Protein AF-A0A535HP27-F1 (afdb_monomer)

Mean predicted aligned error: 4.85 Å

Radius of gyration: 20.43 Å; Cα contacts (8 Å, |Δi|>4): 856; chains: 1; bounding box: 53×46×62 Å

Structure (mmCIF, N/CA/C/O backbone):
data_AF-A0A535HP27-F1
#
_entry.id   AF-A0A535HP27-F1
#
loop_
_atom_site.group_PDB
_atom_site.id
_atom_site.type_symbol
_atom_site.label_atom_id
_atom_site.label_alt_id
_atom_site.label_comp_id
_atom_site.label_asym_id
_atom_site.label_entity_id
_atom_site.label_seq_id
_atom_site.pdbx_PDB_ins_code
_atom_site.Cartn_x
_atom_site.Cartn_y
_atom_site.Cartn_z
_atom_site.occupancy
_atom_site.B_iso_or_equiv
_atom_site.auth_seq_id
_atom_site.auth_comp_id
_atom_site.auth_asym_id
_atom_site.auth_atom_id
_atom_site.pdbx_PDB_model_num
ATOM 1 N N . MET A 1 1 ? -13.594 3.405 -5.526 1.00 86.88 1 MET A N 1
ATOM 2 C CA . MET A 1 1 ? -13.889 2.958 -4.152 1.00 86.88 1 MET A CA 1
ATOM 3 C C . MET A 1 1 ? -13.240 3.929 -3.195 1.00 86.88 1 MET A C 1
ATOM 5 O O . MET A 1 1 ? -12.057 4.222 -3.330 1.00 86.88 1 MET A O 1
ATOM 9 N N . SER A 1 2 ? -14.021 4.410 -2.248 1.00 91.50 2 SER A N 1
ATOM 10 C CA . SER A 1 2 ? -13.579 5.210 -1.121 1.00 91.50 2 SER A CA 1
ATOM 11 C C . SER A 1 2 ? -14.092 4.569 0.154 1.00 91.50 2 SER A C 1
ATOM 13 O O . SER A 1 2 ? -15.146 3.928 0.133 1.00 91.50 2 SER A O 1
ATOM 15 N N . PHE A 1 3 ? -13.381 4.766 1.253 1.00 93.19 3 PHE A N 1
ATOM 16 C CA . PHE A 1 3 ? -13.866 4.377 2.566 1.00 93.19 3 PHE A CA 1
ATOM 17 C C . PHE A 1 3 ? -13.374 5.326 3.650 1.00 93.19 3 PHE A C 1
ATOM 19 O O . PHE A 1 3 ? -12.362 6.006 3.485 1.00 93.19 3 PHE A O 1
ATOM 26 N N . VAL A 1 4 ? -14.118 5.367 4.750 1.00 94.06 4 VAL A N 1
ATOM 27 C CA . VAL A 1 4 ? -13.735 6.041 5.986 1.00 94.06 4 VAL A CA 1
ATOM 28 C C . VAL A 1 4 ? -13.995 5.090 7.143 1.00 94.06 4 VAL A C 1
ATOM 30 O O . VAL A 1 4 ? -15.110 4.573 7.273 1.00 94.06 4 VAL A O 1
ATOM 33 N N . ILE A 1 5 ? -12.979 4.876 7.974 1.00 94.94 5 ILE A N 1
ATOM 34 C CA . ILE A 1 5 ? -13.064 4.074 9.191 1.00 94.94 5 ILE A CA 1
ATOM 35 C C . ILE A 1 5 ? -12.580 4.924 10.359 1.00 94.94 5 ILE A C 1
ATOM 37 O O . ILE A 1 5 ? -11.515 5.539 10.292 1.00 94.94 5 ILE A O 1
ATOM 41 N N . VAL A 1 6 ? -13.378 4.965 11.421 1.00 96.38 6 VAL A N 1
ATOM 42 C CA . VAL A 1 6 ? -13.011 5.592 12.690 1.00 96.38 6 VAL A CA 1
ATOM 43 C C . VAL A 1 6 ? -12.826 4.487 13.714 1.00 96.38 6 VAL A C 1
ATOM 45 O O . VAL A 1 6 ? -13.739 3.691 13.949 1.00 96.38 6 VAL A O 1
ATOM 48 N N . TYR A 1 7 ? -11.649 4.445 14.324 1.00 97.81 7 TYR A N 1
ATOM 49 C CA . TYR A 1 7 ? -11.280 3.466 15.331 1.00 97.81 7 TYR A CA 1
ATOM 50 C C . TYR A 1 7 ? -11.190 4.101 16.708 1.00 97.81 7 TYR A C 1
ATOM 52 O O . TYR A 1 7 ? -10.598 5.169 16.885 1.00 97.81 7 TYR A O 1
ATOM 60 N N . GLN A 1 8 ? -11.684 3.369 17.701 1.00 98.00 8 GLN A N 1
ATOM 61 C CA . GLN A 1 8 ? -11.218 3.529 19.068 1.00 98.00 8 GLN A CA 1
ATOM 62 C C . GLN A 1 8 ? -9.914 2.741 19.221 1.00 98.00 8 GLN A C 1
ATOM 64 O O . GLN A 1 8 ? -9.868 1.557 18.885 1.00 98.00 8 GLN A O 1
ATOM 69 N N . VAL A 1 9 ? -8.862 3.385 19.728 1.00 98.25 9 VAL A N 1
ATOM 70 C CA . VAL A 1 9 ? -7.517 2.804 19.817 1.00 98.25 9 VAL A CA 1
ATOM 71 C C . VAL A 1 9 ? -7.014 2.826 21.259 1.00 98.25 9 VAL A C 1
ATOM 73 O O . VAL A 1 9 ? -7.125 3.830 21.962 1.00 98.25 9 VAL A O 1
ATOM 76 N N . SER A 1 10 ? -6.417 1.722 21.699 1.00 97.75 10 SER A N 1
ATOM 77 C CA . SER A 1 10 ? -5.550 1.661 22.873 1.00 97.75 10 SER A CA 1
ATOM 78 C C . SER A 1 10 ? -4.146 1.277 22.424 1.00 97.75 10 SER A C 1
ATOM 80 O O . SER A 1 10 ? -3.943 0.207 21.855 1.00 97.75 10 SER A O 1
ATOM 82 N N . ARG A 1 11 ? -3.167 2.150 22.658 1.00 96.31 11 ARG A N 1
ATOM 83 C CA . ARG A 1 11 ? -1.758 1.904 22.331 1.00 96.31 11 ARG A CA 1
ATOM 84 C C . ARG A 1 11 ? -0.930 2.017 23.599 1.00 96.31 11 ARG A C 1
ATOM 86 O O . ARG A 1 11 ? -0.871 3.084 24.203 1.00 96.31 11 ARG A O 1
ATOM 93 N N . ASN A 1 12 ? -0.302 0.922 24.020 1.00 94.88 12 ASN A N 1
ATOM 94 C CA . ASN A 1 12 ? 0.422 0.827 25.294 1.00 94.88 12 ASN A CA 1
ATOM 95 C C . ASN A 1 12 ? -0.406 1.325 26.501 1.00 94.88 12 ASN A C 1
ATOM 97 O O . ASN A 1 12 ? 0.114 1.996 27.390 1.00 94.88 12 ASN A O 1
ATOM 101 N N . GLY A 1 13 ? -1.713 1.041 26.504 1.00 91.62 13 GLY A N 1
ATOM 102 C CA . GLY A 1 13 ? -2.651 1.490 27.539 1.00 91.62 13 GLY A CA 1
ATOM 103 C C . GLY A 1 13 ? -3.109 2.950 27.422 1.00 91.62 13 GLY A C 1
ATOM 104 O O . GLY A 1 13 ? -3.925 3.388 28.228 1.00 91.62 13 GLY A O 1
ATOM 105 N N . VAL A 1 14 ? -2.626 3.706 26.431 1.00 95.62 14 VAL A N 1
ATOM 106 C CA . VAL A 1 14 ? -3.083 5.073 26.154 1.00 95.62 14 VAL A CA 1
ATOM 107 C C . VAL A 1 14 ? -4.241 5.030 25.165 1.00 95.62 14 VAL A C 1
ATOM 109 O O . VAL A 1 14 ? -4.106 4.499 24.063 1.00 95.62 14 VAL A O 1
ATOM 112 N N . HIS A 1 15 ? -5.370 5.616 25.557 1.00 96.69 15 HIS A N 1
ATOM 113 C CA . HIS A 1 15 ? -6.536 5.750 24.692 1.00 96.69 15 HIS A CA 1
ATOM 114 C C . HIS A 1 15 ? -6.382 6.918 23.717 1.00 96.69 15 HIS A C 1
ATOM 116 O O . HIS A 1 15 ? -6.014 8.026 24.112 1.00 96.69 15 HIS A O 1
ATOM 122 N N . GLN A 1 16 ? -6.708 6.666 22.454 1.00 97.56 16 GLN A N 1
ATOM 123 C CA . GLN A 1 16 ? -6.758 7.655 21.383 1.00 97.56 16 GLN A CA 1
ATOM 124 C C . GLN A 1 16 ? -7.782 7.222 20.324 1.00 97.56 16 GLN A C 1
ATOM 126 O O . GLN A 1 16 ? -8.342 6.126 20.389 1.00 97.56 16 GLN A O 1
ATOM 131 N N . TRP A 1 17 ? -8.011 8.078 19.341 1.00 97.88 17 TRP A N 1
ATOM 132 C CA . TRP A 1 17 ? -8.815 7.777 18.164 1.00 97.88 17 TRP A CA 1
ATOM 133 C C . TRP A 1 17 ? -7.948 7.817 16.919 1.00 97.88 17 TRP A C 1
ATOM 135 O O . TRP A 1 17 ? -6.986 8.583 16.853 1.00 97.88 17 TRP A O 1
ATOM 145 N N . GLU A 1 18 ? -8.323 7.027 15.926 1.00 97.12 18 GLU A N 1
ATOM 146 C CA . GLU A 1 18 ? -7.692 7.009 14.612 1.00 97.12 18 GLU A CA 1
ATOM 147 C C . GLU A 1 18 ? -8.782 7.108 13.547 1.00 97.12 18 GLU A C 1
ATOM 149 O O . GLU A 1 18 ? -9.815 6.446 13.653 1.00 97.12 18 GLU A O 1
ATOM 154 N N . ALA A 1 19 ? -8.586 7.962 12.549 1.00 95.94 19 ALA A N 1
ATOM 155 C CA . ALA A 1 19 ? -9.483 8.090 11.412 1.00 95.94 19 ALA A CA 1
ATOM 156 C C . ALA A 1 19 ? -8.701 7.848 10.124 1.00 95.94 19 ALA A C 1
ATOM 158 O O . ALA A 1 19 ? -7.830 8.640 9.752 1.00 95.94 19 ALA A O 1
ATOM 159 N N . VAL A 1 20 ? -9.058 6.768 9.435 1.00 95.38 20 VAL A N 1
ATOM 160 C CA . VAL A 1 20 ? -8.496 6.393 8.141 1.00 95.38 20 VAL A CA 1
ATOM 161 C C . VAL A 1 20 ? -9.516 6.733 7.065 1.00 95.38 20 VAL A C 1
ATOM 163 O O . VAL A 1 20 ? -10.642 6.244 7.084 1.00 95.38 20 VAL A O 1
ATOM 166 N N . SER A 1 21 ? -9.132 7.585 6.120 1.00 94.31 21 SER A N 1
ATOM 167 C CA . SER A 1 21 ? -9.950 7.970 4.970 1.00 94.31 21 SER A CA 1
ATOM 168 C C . SER A 1 21 ? -9.173 7.672 3.703 1.00 94.31 21 SER A C 1
ATOM 170 O O . SER A 1 21 ? -8.121 8.261 3.480 1.00 94.31 21 SER A O 1
ATOM 172 N N . VAL A 1 22 ? -9.714 6.817 2.843 1.00 94.12 22 VAL A N 1
ATOM 173 C CA . VAL A 1 22 ? -9.079 6.395 1.594 1.00 94.12 22 VAL A CA 1
ATOM 174 C C . VAL A 1 22 ? -9.958 6.760 0.405 1.00 94.12 22 VAL A C 1
ATOM 176 O O . VAL A 1 22 ? -11.169 6.531 0.383 1.00 94.12 22 VAL A O 1
ATOM 179 N N . GLN A 1 23 ? -9.321 7.290 -0.630 1.00 93.19 23 GLN A N 1
ATOM 180 C CA . GLN A 1 23 ? -9.859 7.449 -1.969 1.00 93.19 23 GLN A CA 1
ATOM 181 C C . GLN A 1 23 ? -8.923 6.731 -2.943 1.00 93.19 23 GLN A C 1
ATOM 183 O O . GLN A 1 23 ? -7.915 7.276 -3.408 1.00 93.19 23 GLN A O 1
ATOM 188 N N . ARG A 1 24 ? -9.268 5.472 -3.241 1.00 93.12 24 ARG A N 1
ATOM 189 C CA . ARG A 1 24 ? -8.482 4.645 -4.155 1.00 93.12 24 ARG A CA 1
ATOM 190 C C . ARG A 1 24 ? -8.466 5.261 -5.559 1.00 93.12 24 ARG A C 1
ATOM 192 O O . ARG A 1 24 ? -9.493 5.795 -5.990 1.00 93.12 24 ARG A O 1
ATOM 199 N N . PRO A 1 25 ? -7.345 5.142 -6.288 1.00 93.56 25 PRO A N 1
ATOM 200 C CA . PRO A 1 25 ? -6.178 4.320 -5.942 1.00 93.56 25 PRO A CA 1
ATOM 201 C C . PRO A 1 25 ? -4.991 5.069 -5.317 1.00 93.56 25 PRO A C 1
ATOM 203 O O . PRO A 1 25 ? -3.950 4.449 -5.144 1.00 93.56 25 PRO A O 1
ATOM 206 N N . PHE A 1 26 ? -5.091 6.371 -5.016 1.00 94.69 26 PHE A N 1
ATOM 207 C CA . PHE A 1 26 ? -3.886 7.185 -4.770 1.00 94.69 26 PHE A CA 1
ATOM 208 C C . PHE A 1 26 ? -3.886 8.053 -3.522 1.00 94.69 26 PHE A C 1
ATOM 210 O O . PHE A 1 26 ? -2.804 8.480 -3.111 1.00 94.69 26 PHE A O 1
ATOM 217 N N . SER A 1 27 ? -5.048 8.329 -2.936 1.00 94.88 27 SER A N 1
ATOM 218 C CA . SER A 1 27 ? -5.151 9.310 -1.861 1.00 94.88 27 SER A CA 1
ATOM 219 C C . SER A 1 27 ? -5.634 8.667 -0.574 1.00 94.88 27 SER A C 1
ATOM 221 O O . SER A 1 27 ? -6.628 7.944 -0.580 1.00 94.88 27 SER A O 1
ATOM 223 N N . ALA A 1 28 ? -4.972 8.968 0.536 1.00 95.62 28 ALA A N 1
ATOM 224 C CA . ALA A 1 28 ? -5.470 8.620 1.858 1.00 95.62 28 ALA A CA 1
ATOM 225 C C . ALA A 1 28 ? -4.995 9.594 2.927 1.00 95.62 28 ALA A C 1
ATOM 227 O O . ALA A 1 28 ? -3.999 10.296 2.755 1.00 95.62 28 ALA A O 1
ATOM 228 N N . SER A 1 29 ? -5.678 9.573 4.061 1.00 96.12 29 SER A N 1
ATOM 229 C CA . SER A 1 29 ? -5.195 10.125 5.316 1.00 96.12 29 SER A CA 1
ATOM 230 C C . SER A 1 29 ? -5.391 9.117 6.436 1.00 96.12 29 SER A C 1
ATOM 232 O O . SER A 1 29 ? -6.447 8.492 6.509 1.00 96.12 29 SER A O 1
ATOM 234 N N . ASP A 1 30 ? -4.414 9.038 7.325 1.00 96.00 30 ASP A N 1
ATOM 235 C CA . ASP A 1 30 ? -4.463 8.293 8.580 1.00 96.00 30 ASP A CA 1
ATOM 236 C C . ASP A 1 30 ? -4.111 9.278 9.699 1.00 96.00 30 ASP A C 1
ATOM 238 O O . ASP A 1 30 ? -2.992 9.798 9.745 1.00 96.00 30 ASP A O 1
ATOM 242 N N . LEU A 1 31 ? -5.105 9.633 10.513 1.00 96.69 31 LEU A N 1
ATOM 243 C CA . LEU A 1 31 ? -5.045 10.750 11.453 1.00 96.69 31 LEU A CA 1
ATOM 244 C C . LEU A 1 31 ? -5.368 10.292 12.869 1.00 96.69 31 LEU A C 1
ATOM 246 O O . LEU A 1 31 ? -6.370 9.621 13.100 1.00 96.69 31 LEU A O 1
ATOM 250 N N . VAL A 1 32 ? -4.564 10.739 13.830 1.00 97.06 32 VAL A N 1
ATOM 251 C CA . VAL A 1 32 ? -4.694 10.392 15.247 1.00 97.06 32 VAL A CA 1
ATOM 252 C C . VAL A 1 32 ? -5.237 11.577 16.042 1.00 97.06 32 VAL A C 1
ATOM 254 O O . VAL A 1 32 ? -4.767 12.709 15.897 1.00 97.06 32 VAL A O 1
ATOM 257 N N . TYR A 1 33 ? -6.184 11.313 16.942 1.00 96.62 33 TYR A N 1
ATOM 258 C CA . TYR A 1 33 ? -6.821 12.304 17.812 1.00 96.62 33 TYR A CA 1
ATOM 259 C C . TYR A 1 33 ? -6.754 11.856 19.273 1.00 96.62 33 TYR A C 1
ATOM 261 O O . TYR A 1 33 ? -6.955 10.689 19.591 1.00 96.62 33 TYR A O 1
ATOM 269 N N . THR A 1 34 ? -6.521 12.797 20.187 1.00 94.81 34 THR A N 1
ATOM 270 C CA . THR A 1 34 ? -6.493 12.542 21.642 1.00 94.81 34 THR A CA 1
ATOM 271 C C . THR A 1 34 ? -7.718 13.128 22.349 1.00 94.81 34 THR A C 1
ATOM 273 O O . THR A 1 34 ? -7.665 13.472 23.529 1.00 94.81 34 THR A O 1
ATOM 276 N N . THR A 1 35 ? -8.814 13.324 21.614 1.00 92.56 35 THR A N 1
ATOM 277 C CA . THR A 1 35 ? -10.090 13.800 22.153 1.00 92.56 35 THR A CA 1
ATOM 278 C C . THR A 1 35 ? -10.732 12.732 23.041 1.00 92.56 35 THR A C 1
ATOM 280 O O . THR A 1 35 ? -10.560 11.535 22.825 1.00 92.56 35 THR A O 1
ATOM 283 N N . LEU A 1 36 ? -11.505 13.159 24.046 1.00 91.56 36 LEU A N 1
ATOM 284 C CA . LEU A 1 36 ? -12.212 12.228 24.939 1.00 91.56 36 LEU A CA 1
ATOM 285 C C . LEU A 1 36 ? -13.347 11.473 24.230 1.00 91.56 36 LEU A C 1
ATOM 287 O O . LEU A 1 36 ? -13.642 10.336 24.581 1.00 91.56 36 LEU A O 1
ATOM 291 N N . ALA A 1 37 ? -13.985 12.111 23.249 1.00 93.56 37 ALA A N 1
ATOM 292 C CA . ALA A 1 37 ? -15.055 11.537 22.441 1.00 93.56 37 ALA A CA 1
ATOM 293 C C . ALA A 1 37 ? -14.575 11.267 21.008 1.00 93.56 37 ALA A C 1
ATOM 295 O O . ALA A 1 37 ? -13.534 11.793 20.600 1.00 93.56 37 ALA A O 1
ATOM 296 N N . GLU A 1 38 ? -15.365 10.483 20.266 1.00 93.69 38 GLU A N 1
ATOM 297 C CA . GLU A 1 38 ? -15.155 10.212 18.840 1.00 93.69 38 GLU A CA 1
ATOM 298 C C . GLU A 1 38 ? -14.916 11.525 18.074 1.00 93.69 38 GLU A C 1
ATOM 300 O O . GLU A 1 38 ? -15.693 12.476 18.257 1.00 93.69 38 GLU A O 1
ATOM 305 N N . PRO A 1 39 ? -13.851 11.604 17.253 1.00 94.00 39 PRO A N 1
ATOM 306 C CA . PRO A 1 39 ? -13.486 12.827 16.561 1.00 94.00 39 PRO A CA 1
ATOM 307 C C . PRO A 1 39 ? -14.552 13.209 15.536 1.00 94.00 39 PRO A C 1
ATOM 309 O O . PRO A 1 39 ? -15.106 12.373 14.823 1.00 94.00 39 PRO A O 1
ATOM 312 N N . ARG A 1 40 ? -14.822 14.506 15.448 1.00 90.44 40 ARG A N 1
ATOM 313 C CA . ARG A 1 40 ? -15.820 15.100 14.561 1.00 90.44 40 ARG A CA 1
ATOM 314 C C . ARG A 1 40 ? -15.160 15.982 13.520 1.00 90.44 40 ARG A C 1
ATOM 316 O O . ARG A 1 40 ? -14.022 16.433 13.654 1.00 90.44 40 ARG A O 1
ATOM 323 N N . LYS A 1 41 ? -15.921 16.307 12.479 1.00 87.50 41 LYS A N 1
ATOM 324 C CA . LYS A 1 41 ? -15.537 17.337 11.514 1.00 87.50 41 LYS A CA 1
ATOM 325 C C . LYS A 1 41 ? -15.130 18.641 12.218 1.00 87.50 41 LYS A C 1
ATOM 327 O O . LYS A 1 41 ? -15.933 19.248 12.921 1.00 87.50 41 LYS A O 1
ATOM 332 N N . GLY A 1 42 ? -13.903 19.087 11.953 1.00 86.25 42 GLY A N 1
ATOM 333 C CA . GLY A 1 42 ? -13.313 20.297 12.530 1.00 86.25 42 GLY A CA 1
ATOM 334 C C . GLY A 1 42 ? -12.368 20.034 13.703 1.00 86.25 42 GLY A C 1
ATOM 335 O O . GLY A 1 42 ? -11.574 20.917 14.025 1.00 86.25 42 GLY A O 1
ATOM 336 N N . ASP A 1 43 ? -12.392 18.834 14.292 1.00 91.75 43 ASP A N 1
ATOM 337 C CA . ASP A 1 43 ? -11.413 18.458 15.308 1.00 91.75 43 ASP A CA 1
ATOM 338 C C . ASP A 1 43 ? -10.010 18.399 14.703 1.00 91.75 43 ASP A C 1
ATOM 340 O O . ASP A 1 43 ? -9.798 17.978 13.560 1.00 91.75 43 ASP A O 1
ATOM 344 N N . ARG A 1 44 ? -9.026 18.838 15.489 1.00 92.38 44 ARG A N 1
ATOM 345 C CA . ARG A 1 44 ? -7.632 18.889 15.061 1.00 92.38 44 ARG A CA 1
ATOM 346 C C . ARG A 1 44 ? -6.946 17.558 15.347 1.00 92.38 44 ARG A C 1
ATOM 348 O O . ARG A 1 44 ? -6.880 17.136 16.500 1.00 92.38 44 ARG A O 1
ATOM 355 N N . ALA A 1 45 ? -6.384 16.946 14.310 1.00 95.25 45 ALA A N 1
ATOM 356 C CA . ALA A 1 45 ? -5.510 15.792 14.471 1.00 95.25 45 ALA A CA 1
ATOM 357 C C . ALA A 1 45 ? -4.231 16.186 15.231 1.00 95.25 45 ALA A C 1
ATOM 359 O O . ALA A 1 45 ? -3.657 17.255 15.008 1.00 95.25 45 ALA A O 1
ATOM 360 N N . MET A 1 46 ? -3.782 15.313 16.128 1.00 96.00 46 MET A N 1
ATOM 361 C CA . MET A 1 46 ? -2.535 15.471 16.880 1.00 96.00 46 MET A CA 1
ATOM 362 C C . MET A 1 46 ? -1.323 14.994 16.089 1.00 96.00 46 MET A C 1
ATOM 364 O O . MET A 1 46 ? -0.230 15.544 16.233 1.00 96.00 46 MET A O 1
ATOM 368 N N . SER A 1 47 ? -1.518 13.969 15.268 1.00 97.06 47 SER A N 1
ATOM 369 C CA . SER A 1 47 ? -0.514 13.434 14.362 1.00 97.06 47 SER A CA 1
ATOM 370 C C . SER A 1 47 ? -1.179 12.675 13.220 1.00 97.06 47 SER A C 1
ATOM 372 O O . SER A 1 47 ? -2.392 12.463 13.227 1.00 97.06 47 SER A O 1
ATOM 374 N N . GLY A 1 48 ? -0.393 12.276 12.227 1.00 96.38 48 GLY A N 1
ATOM 375 C CA . GLY A 1 48 ? -0.864 11.398 11.169 1.00 96.38 48 GLY A CA 1
ATOM 376 C C . GLY A 1 48 ? -0.061 11.531 9.889 1.00 96.38 48 GLY A C 1
ATOM 377 O O . GLY A 1 48 ? 0.998 12.166 9.849 1.00 96.38 48 GLY A O 1
ATOM 378 N N . SER A 1 49 ? -0.601 10.957 8.825 1.00 96.94 49 SER A N 1
ATOM 379 C CA . SER A 1 49 ? -0.071 11.086 7.478 1.00 96.94 49 SER A CA 1
ATOM 380 C C . SER A 1 49 ? -1.174 11.374 6.470 1.00 96.94 49 SER A C 1
ATOM 382 O O . SER A 1 49 ? -2.337 11.025 6.668 1.00 96.94 49 SER A O 1
ATOM 384 N N . ILE A 1 50 ? -0.796 12.036 5.381 1.00 97.31 50 ILE A N 1
ATOM 385 C CA . ILE A 1 50 ? -1.629 12.197 4.189 1.00 97.31 50 ILE A CA 1
ATOM 386 C C . ILE A 1 50 ? -0.779 11.742 3.016 1.00 97.31 50 ILE A C 1
ATOM 388 O O . ILE A 1 50 ? 0.372 12.149 2.888 1.00 97.31 50 ILE A O 1
ATOM 392 N N . SER A 1 51 ? -1.332 10.912 2.149 1.00 96.00 51 SER A N 1
ATOM 393 C CA . SER A 1 51 ? -0.698 10.531 0.896 1.00 96.00 51 SER A CA 1
ATOM 394 C C . SER A 1 51 ? -1.581 10.956 -0.267 1.00 96.00 51 SER A C 1
ATOM 396 O O . SER A 1 51 ? -2.806 10.861 -0.202 1.00 96.00 51 SER A O 1
ATOM 398 N N . THR A 1 52 ? -0.947 11.463 -1.315 1.00 94.81 52 THR A N 1
A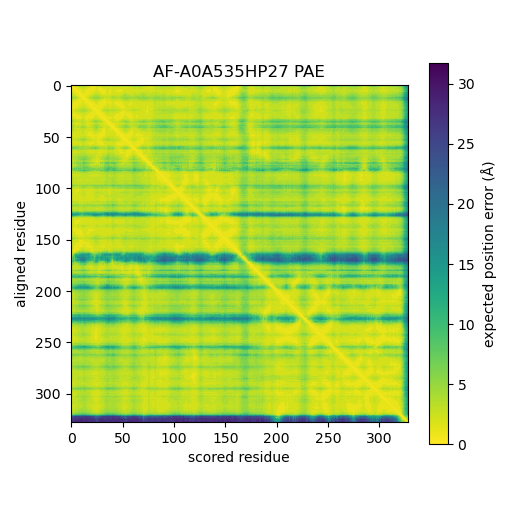TOM 399 C CA . THR A 1 52 ? -1.559 11.778 -2.610 1.00 94.81 52 THR A CA 1
ATOM 400 C C . THR A 1 52 ? -0.852 10.960 -3.684 1.00 94.81 52 THR A C 1
ATOM 402 O O . THR A 1 52 ? 0.091 10.229 -3.384 1.00 94.81 52 THR A O 1
ATOM 405 N N . THR A 1 53 ? -1.242 11.100 -4.949 1.00 92.75 53 THR A N 1
ATOM 406 C CA . THR A 1 53 ? -0.582 10.414 -6.071 1.00 92.75 53 THR A CA 1
ATOM 407 C C . THR A 1 53 ? 0.940 10.561 -6.075 1.00 92.75 53 THR A C 1
ATOM 409 O O . THR A 1 53 ? 1.630 9.610 -6.427 1.00 92.75 53 THR A O 1
ATOM 412 N N . THR A 1 54 ? 1.469 11.720 -5.685 1.00 92.69 54 THR A N 1
ATOM 413 C CA . THR A 1 54 ? 2.894 12.050 -5.836 1.00 92.69 54 THR A CA 1
ATOM 414 C C . THR A 1 54 ? 3.580 12.461 -4.549 1.00 92.69 54 THR A C 1
ATOM 416 O O . THR A 1 54 ? 4.803 12.554 -4.534 1.00 92.69 54 THR A O 1
ATOM 419 N N . ASP A 1 55 ? 2.840 12.682 -3.465 1.00 95.75 55 ASP A N 1
ATOM 420 C CA . ASP A 1 55 ? 3.385 13.285 -2.254 1.00 95.75 55 ASP A CA 1
ATOM 421 C C . ASP A 1 55 ? 2.972 12.523 -0.995 1.00 95.75 55 ASP A C 1
ATOM 423 O O . ASP A 1 55 ? 1.877 11.962 -0.893 1.00 95.75 55 ASP A O 1
ATOM 427 N N . LEU A 1 56 ? 3.879 12.506 -0.022 1.00 96.50 56 LEU A N 1
ATOM 428 C CA . LEU A 1 56 ? 3.630 12.026 1.328 1.00 96.50 56 LEU A CA 1
ATOM 429 C C . LEU A 1 56 ? 3.818 13.183 2.301 1.00 96.50 56 LEU A C 1
ATOM 431 O O . LEU A 1 56 ? 4.889 13.787 2.361 1.00 96.50 56 LEU A O 1
ATOM 435 N N . TYR A 1 57 ? 2.802 13.443 3.109 1.00 97.38 57 TYR A N 1
ATOM 436 C CA . TYR A 1 57 ? 2.798 14.472 4.132 1.00 97.38 57 TYR A CA 1
ATOM 437 C C . TYR A 1 57 ? 2.722 13.849 5.522 1.00 97.38 57 TYR A C 1
ATOM 439 O O . TYR A 1 57 ? 2.060 12.832 5.732 1.00 97.38 57 TYR A O 1
ATOM 447 N N . ALA A 1 58 ? 3.357 14.511 6.481 1.00 97.12 58 ALA A N 1
ATOM 448 C CA . ALA A 1 58 ? 3.160 14.283 7.900 1.00 97.12 58 ALA A CA 1
ATOM 449 C C . ALA A 1 58 ? 2.253 15.380 8.455 1.00 97.12 58 ALA A C 1
ATOM 451 O O . ALA A 1 58 ? 2.408 16.559 8.121 1.00 97.12 58 ALA A O 1
ATOM 452 N N . VAL A 1 59 ? 1.338 14.984 9.329 1.00 96.81 59 VAL A N 1
ATOM 453 C CA . VAL A 1 59 ? 0.501 15.886 10.116 1.00 96.81 59 VAL A CA 1
ATOM 454 C C . VAL A 1 59 ? 1.014 15.859 11.548 1.00 96.81 59 VAL A C 1
ATOM 456 O O . VAL A 1 59 ? 1.301 14.790 12.086 1.00 96.81 59 VAL A O 1
ATOM 459 N N . ASP A 1 60 ? 1.126 17.027 12.170 1.00 94.19 60 ASP A N 1
ATOM 460 C CA . ASP A 1 60 ? 1.256 17.153 13.618 1.00 94.19 60 ASP A CA 1
ATOM 461 C C . ASP A 1 60 ? 0.297 18.215 14.171 1.00 94.19 60 ASP A C 1
ATOM 463 O O . ASP A 1 60 ? -0.446 18.881 13.442 1.00 94.19 60 ASP A O 1
ATOM 467 N N . SER A 1 61 ? 0.333 18.397 15.488 1.00 89.00 61 SER A N 1
ATOM 468 C CA . SER A 1 61 ? -0.493 19.366 16.203 1.00 89.00 61 SER A CA 1
ATOM 469 C C . SER A 1 61 ? -0.197 20.830 15.861 1.00 89.00 61 SER A C 1
ATOM 471 O O . SER A 1 61 ? -0.841 21.707 16.430 1.00 89.00 61 SER A O 1
ATOM 473 N N . GLN A 1 62 ? 0.748 21.132 14.969 1.00 90.06 62 GLN A N 1
ATOM 474 C CA . GLN A 1 62 ? 1.122 22.487 14.568 1.00 90.06 62 GLN A CA 1
ATOM 475 C C . GLN A 1 62 ? 0.905 22.733 13.075 1.00 90.06 62 GLN A C 1
ATOM 477 O O . GLN A 1 62 ? 0.433 23.812 12.715 1.00 90.06 62 GLN A O 1
ATOM 482 N N . ALA A 1 63 ? 1.198 21.758 12.218 1.00 93.88 63 ALA A N 1
ATOM 483 C CA . ALA A 1 63 ? 1.283 21.950 10.783 1.00 93.88 63 ALA A CA 1
ATOM 484 C C . ALA A 1 63 ? 1.163 20.651 9.969 1.00 93.88 63 ALA A C 1
ATOM 486 O O . ALA A 1 63 ? 1.317 19.536 10.466 1.00 93.88 63 ALA A O 1
ATOM 487 N N . VAL A 1 64 ? 0.972 20.838 8.662 1.00 97.25 64 VAL A N 1
ATOM 488 C CA . VAL A 1 64 ? 1.187 19.812 7.638 1.00 97.25 64 VAL A CA 1
ATOM 489 C C . VAL A 1 64 ? 2.556 20.050 6.999 1.00 97.25 64 VAL A C 1
ATOM 491 O O . VAL A 1 64 ? 2.896 21.180 6.637 1.00 97.25 64 VAL A O 1
ATOM 494 N N . ARG A 1 65 ? 3.359 18.993 6.872 1.00 97.00 65 ARG A N 1
ATOM 495 C CA . ARG A 1 65 ? 4.702 19.024 6.273 1.00 97.00 65 ARG A CA 1
ATOM 496 C C . ARG A 1 65 ? 4.787 18.034 5.130 1.00 97.00 65 ARG A C 1
ATOM 498 O O . ARG A 1 65 ? 4.477 16.864 5.329 1.00 97.00 65 ARG A O 1
ATOM 505 N N . LEU A 1 66 ? 5.261 18.479 3.971 1.00 96.75 66 LEU A N 1
ATOM 506 C CA . LEU A 1 66 ? 5.671 17.569 2.907 1.00 96.75 66 LEU A CA 1
ATOM 507 C C . LEU A 1 66 ? 6.904 16.798 3.396 1.00 96.75 66 LEU A C 1
ATOM 509 O O . LEU A 1 66 ? 7.905 17.396 3.774 1.00 96.75 66 LEU A O 1
ATOM 513 N N . VAL A 1 67 ? 6.819 15.472 3.454 1.00 95.12 67 VAL A N 1
ATOM 514 C CA . VAL A 1 67 ? 7.920 14.603 3.897 1.00 95.12 67 VAL A CA 1
ATOM 515 C C . VAL A 1 67 ? 8.805 14.265 2.713 1.00 95.12 67 VAL A C 1
ATOM 517 O O . VAL A 1 67 ? 10.025 14.401 2.784 1.00 95.12 67 VAL A O 1
ATOM 520 N N . THR A 1 68 ? 8.186 13.805 1.630 1.00 95.56 68 THR A N 1
ATOM 521 C CA . THR A 1 68 ? 8.879 13.337 0.4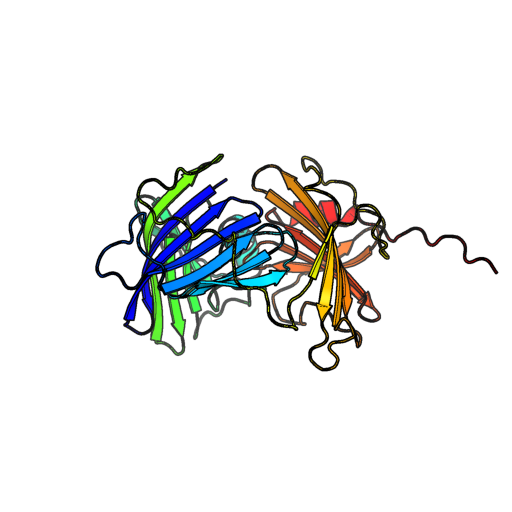34 1.00 95.56 68 THR A CA 1
ATOM 522 C C . THR A 1 68 ? 7.914 13.256 -0.740 1.00 95.56 68 THR A C 1
ATOM 524 O O . THR A 1 68 ? 6.717 13.038 -0.539 1.00 95.56 68 THR A O 1
ATOM 527 N N . GLY A 1 69 ? 8.445 13.341 -1.960 1.00 94.44 69 GLY A N 1
ATOM 528 C CA . GLY A 1 69 ? 7.757 12.776 -3.111 1.00 94.44 69 GLY A CA 1
ATOM 529 C C . GLY A 1 69 ? 7.631 11.257 -2.953 1.00 94.44 69 GLY A C 1
ATOM 530 O O . GLY A 1 69 ? 8.491 10.607 -2.346 1.00 94.44 69 GLY A O 1
ATOM 531 N N . ARG A 1 70 ? 6.558 10.688 -3.489 1.00 93.38 70 ARG A N 1
ATOM 532 C CA . ARG A 1 70 ? 6.297 9.250 -3.546 1.00 93.38 70 ARG A CA 1
ATOM 533 C C . ARG A 1 70 ? 5.890 8.839 -4.948 1.00 93.38 70 ARG A C 1
ATOM 535 O O . ARG A 1 70 ? 5.315 9.606 -5.711 1.00 93.38 70 ARG A O 1
ATOM 542 N N . GLN A 1 71 ? 6.171 7.589 -5.261 1.00 92.00 71 GLN A N 1
ATOM 543 C CA . GLN A 1 71 ? 5.736 6.979 -6.506 1.00 92.00 71 GLN A CA 1
ATOM 544 C C . GLN A 1 71 ? 4.210 6.815 -6.492 1.00 92.00 71 GLN A C 1
ATOM 546 O O . GLN A 1 71 ? 3.663 6.484 -5.430 1.00 92.00 71 GLN A O 1
ATOM 551 N N . PRO A 1 72 ? 3.528 6.996 -7.638 1.00 91.62 72 PRO A N 1
ATOM 552 C CA . PRO A 1 72 ? 2.115 6.665 -7.739 1.00 91.62 72 PRO A CA 1
ATOM 553 C C . PRO A 1 72 ? 1.882 5.196 -7.385 1.00 91.62 72 PRO A C 1
ATOM 555 O O . PRO A 1 72 ? 2.644 4.322 -7.793 1.00 91.62 72 PRO A O 1
ATOM 558 N N . GLY A 1 73 ? 0.836 4.929 -6.611 1.00 90.62 73 GLY A N 1
ATOM 559 C CA . GLY A 1 73 ? 0.485 3.596 -6.128 1.00 90.62 73 GLY A CA 1
ATOM 560 C C . GLY A 1 73 ? -0.518 3.662 -4.973 1.00 90.62 73 GLY A C 1
ATOM 561 O O . GLY A 1 73 ? -0.906 4.772 -4.582 1.00 90.62 73 GLY A O 1
ATOM 562 N N . PRO A 1 74 ? -0.905 2.505 -4.407 1.00 90.25 74 PRO A N 1
ATOM 563 C CA . PRO A 1 74 ? -1.832 2.434 -3.277 1.00 90.25 74 PRO A CA 1
ATOM 564 C C . PRO A 1 74 ? -1.411 3.392 -2.156 1.00 90.25 74 PRO A C 1
ATOM 566 O O . PRO A 1 74 ? -0.213 3.490 -1.870 1.00 90.25 74 PRO A O 1
ATOM 569 N N . PRO A 1 75 ? -2.331 4.187 -1.591 1.00 91.12 75 PRO A N 1
ATOM 570 C CA . PRO A 1 75 ? -1.972 5.208 -0.622 1.00 91.12 75 PRO A CA 1
ATOM 571 C C . PRO A 1 75 ? -1.573 4.606 0.729 1.00 91.12 75 PRO A C 1
ATOM 573 O O . PRO A 1 75 ? -1.914 3.472 1.054 1.00 91.12 75 PRO A O 1
ATOM 576 N N . SER A 1 76 ? -0.859 5.388 1.541 1.00 84.25 76 SER A N 1
ATOM 577 C CA . SER A 1 76 ? -0.501 4.986 2.905 1.00 84.25 76 SER A CA 1
ATOM 578 C C . SER A 1 76 ? -1.757 4.659 3.718 1.00 84.25 76 SER A C 1
ATOM 580 O O . SER A 1 76 ? -2.699 5.448 3.723 1.00 84.25 76 SER A O 1
ATOM 582 N N . GLY A 1 77 ? -1.757 3.522 4.415 1.00 80.56 77 GLY A N 1
ATOM 583 C CA . GLY A 1 77 ? -2.889 3.075 5.235 1.00 80.56 77 GLY A CA 1
ATOM 584 C C . GLY A 1 77 ? -4.025 2.392 4.460 1.00 80.56 77 GLY A C 1
ATOM 585 O O . GLY A 1 77 ? -4.969 1.918 5.083 1.00 80.56 77 GLY A O 1
ATOM 586 N N . ASP A 1 78 ? -3.950 2.299 3.126 1.00 89.38 78 ASP A N 1
ATOM 587 C CA . ASP A 1 78 ? -4.832 1.424 2.342 1.00 89.38 78 ASP A CA 1
ATOM 588 C C . ASP A 1 78 ? -4.235 0.017 2.271 1.00 89.38 78 ASP A C 1
ATOM 590 O O . ASP A 1 78 ? -3.501 -0.333 1.346 1.00 89.38 78 ASP A O 1
ATOM 594 N N . GLU A 1 79 ? -4.517 -0.776 3.301 1.00 87.12 79 GLU A N 1
ATOM 595 C CA . GLU A 1 79 ? -4.134 -2.181 3.341 1.00 87.12 79 GLU A CA 1
ATOM 596 C C . GLU A 1 79 ? -5.001 -2.989 2.359 1.00 87.1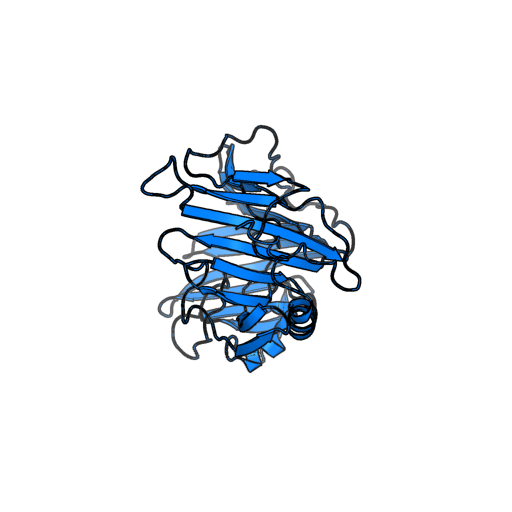2 79 GLU A C 1
ATOM 598 O O . GLU A 1 79 ? -6.231 -2.958 2.397 1.00 87.12 79 GLU A O 1
ATOM 603 N N . TYR A 1 80 ? -4.353 -3.735 1.464 1.00 86.19 80 TYR A N 1
ATOM 604 C CA . TYR A 1 80 ? -4.987 -4.622 0.483 1.00 86.19 80 TYR A CA 1
ATOM 605 C C . TYR A 1 80 ? -4.912 -6.102 0.907 1.00 86.19 80 TYR A C 1
ATOM 607 O O . TYR A 1 80 ? -5.090 -7.007 0.095 1.00 86.19 80 TYR A O 1
ATOM 615 N N . VAL A 1 81 ? -4.646 -6.372 2.190 1.00 85.31 81 VAL A N 1
ATOM 616 C CA . VAL A 1 81 ? -4.429 -7.733 2.714 1.00 85.31 81 VAL A CA 1
ATOM 617 C C . VAL A 1 81 ? -5.682 -8.612 2.659 1.00 85.31 81 VAL A C 1
ATOM 619 O O . VAL A 1 81 ? -5.573 -9.821 2.465 1.00 85.31 81 VAL A O 1
ATOM 622 N N . GLY A 1 82 ? -6.874 -8.019 2.773 1.00 81.31 82 GLY A N 1
ATOM 623 C CA . GLY A 1 82 ? -8.136 -8.763 2.801 1.00 81.31 82 GLY A CA 1
ATOM 624 C C . GLY A 1 82 ? -8.613 -9.286 1.445 1.00 81.31 82 GLY A C 1
ATOM 625 O O . GLY A 1 82 ? -9.330 -10.277 1.392 1.00 81.31 82 GLY A O 1
ATOM 626 N N . ALA A 1 83 ? -8.189 -8.684 0.334 1.00 79.12 83 ALA A N 1
ATOM 627 C CA . ALA A 1 83 ? -8.614 -9.136 -0.992 1.00 79.12 83 ALA A CA 1
ATOM 628 C C . ALA A 1 83 ? -7.948 -10.456 -1.422 1.00 79.12 83 ALA A C 1
ATOM 630 O O . ALA A 1 83 ? -8.415 -11.105 -2.353 1.00 79.12 83 ALA A O 1
ATOM 631 N N . GLU A 1 84 ? -6.860 -10.856 -0.756 1.00 85.06 84 GLU A N 1
ATOM 632 C CA . GLU A 1 84 ? -5.982 -11.939 -1.210 1.00 85.06 84 GLU A CA 1
ATOM 633 C C . GLU A 1 84 ? -5.643 -12.935 -0.089 1.00 85.06 84 GLU A C 1
ATOM 635 O O . GLU A 1 84 ? -4.655 -13.668 -0.174 1.00 85.06 84 GLU A O 1
ATOM 640 N N . VAL A 1 85 ? -6.470 -13.002 0.965 1.00 91.69 85 VAL A N 1
ATOM 641 C CA . VAL A 1 85 ? -6.227 -13.852 2.152 1.00 91.69 85 VAL A CA 1
ATOM 642 C C . VAL A 1 85 ? -5.974 -15.304 1.761 1.00 91.69 85 VAL A C 1
ATOM 644 O O . VAL A 1 85 ? -5.109 -15.949 2.337 1.00 91.69 85 VAL A O 1
ATOM 647 N N . THR A 1 86 ? -6.681 -15.811 0.745 1.00 92.50 86 THR A N 1
ATOM 648 C CA . THR A 1 86 ? -6.538 -17.200 0.286 1.00 92.50 86 THR A CA 1
ATOM 649 C C . THR A 1 86 ? -5.113 -17.481 -0.187 1.00 92.50 86 THR A C 1
ATOM 651 O O . THR A 1 86 ? -4.516 -18.490 0.188 1.00 92.50 86 THR A O 1
ATOM 654 N N . GLU A 1 87 ? -4.538 -16.572 -0.972 1.00 94.94 87 GLU A N 1
ATOM 655 C CA . GLU A 1 87 ? -3.169 -16.694 -1.468 1.00 94.94 87 GLU A CA 1
ATOM 656 C C . GLU A 1 87 ? -2.147 -16.457 -0.346 1.00 94.94 87 GLU A C 1
ATOM 658 O O . GLU A 1 87 ? -1.144 -17.171 -0.258 1.00 94.94 87 GLU A O 1
ATOM 663 N N . LEU A 1 88 ? -2.420 -15.522 0.571 1.00 95.81 88 LEU A N 1
ATOM 664 C CA . LEU A 1 88 ? -1.588 -15.309 1.759 1.00 95.81 88 LEU A CA 1
ATOM 665 C C . LEU A 1 88 ? -1.547 -16.560 2.653 1.00 95.81 88 LEU A C 1
ATOM 667 O O . LEU A 1 88 ? -0.469 -16.969 3.090 1.00 95.81 88 LEU A O 1
ATOM 671 N N . THR A 1 89 ? -2.688 -17.214 2.884 1.00 95.94 89 THR A N 1
ATOM 672 C CA . THR A 1 89 ? -2.779 -18.454 3.665 1.00 95.94 89 THR A CA 1
ATOM 673 C C . THR A 1 89 ? -2.064 -19.591 2.953 1.00 95.94 89 THR A C 1
ATOM 675 O O . THR A 1 89 ? -1.285 -20.310 3.581 1.00 95.94 89 THR A O 1
ATOM 678 N N . ARG A 1 90 ? -2.242 -19.723 1.630 1.00 96.25 90 ARG A N 1
ATOM 679 C CA . ARG A 1 90 ? -1.539 -20.732 0.822 1.00 96.25 90 ARG A CA 1
ATOM 680 C C . ARG A 1 90 ? -0.018 -20.604 0.944 1.00 96.25 90 ARG A C 1
ATOM 682 O O . ARG A 1 90 ? 0.674 -21.617 1.013 1.00 96.25 90 ARG A O 1
ATOM 689 N N . ARG A 1 91 ? 0.501 -19.373 1.003 1.00 95.88 91 ARG A N 1
ATOM 690 C CA . ARG A 1 91 ? 1.934 -19.083 1.187 1.00 95.88 91 ARG A CA 1
ATOM 691 C C . ARG A 1 91 ? 2.413 -19.170 2.640 1.00 95.88 91 ARG A C 1
ATOM 693 O O . ARG A 1 91 ? 3.604 -18.989 2.882 1.00 95.88 91 ARG A O 1
ATOM 700 N N . GLY A 1 92 ? 1.524 -19.419 3.603 1.00 96.25 92 GLY A N 1
ATOM 701 C CA . GLY A 1 92 ? 1.860 -19.414 5.031 1.00 96.25 92 GLY A CA 1
ATOM 702 C C . GLY A 1 92 ? 2.217 -18.026 5.573 1.00 96.25 92 GLY A C 1
ATOM 703 O O . GLY A 1 92 ? 2.952 -17.912 6.550 1.00 96.25 92 GLY A O 1
ATOM 704 N N . LEU A 1 93 ? 1.735 -16.966 4.923 1.00 95.94 93 LEU A N 1
ATOM 705 C CA . LEU A 1 93 ? 1.941 -15.572 5.331 1.00 95.94 93 LEU A CA 1
ATOM 706 C C . LEU A 1 93 ? 0.901 -15.094 6.343 1.00 95.94 93 LEU A C 1
ATOM 708 O O . LEU A 1 93 ? 1.130 -14.120 7.052 1.00 95.94 93 LEU A O 1
ATOM 712 N N . VAL A 1 94 ? -0.232 -15.789 6.415 1.00 96.00 94 VAL A N 1
ATOM 713 C CA . VAL A 1 94 ? -1.300 -15.518 7.370 1.00 96.00 94 VAL A CA 1
ATOM 714 C C . VAL A 1 94 ? -1.932 -16.831 7.827 1.00 96.00 94 VAL A C 1
ATOM 716 O O . VAL A 1 94 ? -2.003 -17.792 7.055 1.00 96.00 94 VAL A O 1
ATOM 719 N N . VAL A 1 95 ? -2.387 -16.885 9.076 1.00 95.94 95 VAL A N 1
ATOM 720 C CA . VAL A 1 95 ? -3.140 -18.022 9.621 1.00 95.94 95 VAL A CA 1
ATOM 721 C C . VAL A 1 95 ? -4.589 -17.602 9.825 1.00 95.94 95 VAL A C 1
ATOM 723 O O . VAL A 1 95 ? -4.856 -16.658 10.559 1.00 95.94 95 VAL A O 1
ATOM 726 N N . ASP A 1 96 ? -5.521 -18.314 9.199 1.00 95.12 96 ASP A N 1
ATOM 727 C CA . ASP A 1 96 ? -6.945 -18.195 9.514 1.00 95.12 96 ASP A CA 1
ATOM 728 C C . ASP A 1 96 ? -7.208 -18.781 10.911 1.00 95.12 96 ASP A C 1
ATOM 730 O O . ASP A 1 96 ? -6.875 -19.940 11.183 1.00 95.12 96 ASP A O 1
ATOM 734 N N . LEU A 1 97 ? -7.761 -17.967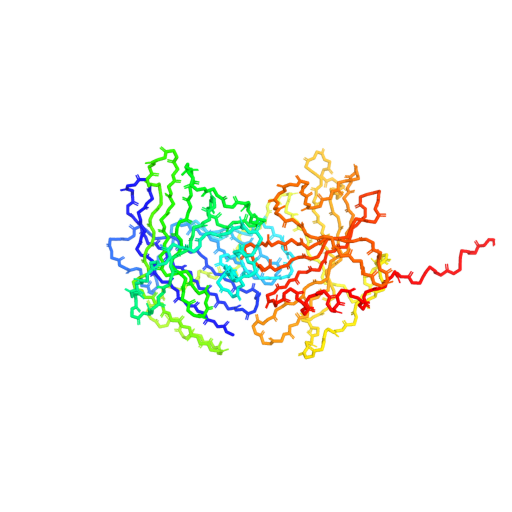 11.814 1.00 95.12 97 LEU A N 1
ATOM 735 C CA . LEU A 1 97 ? -8.077 -18.380 13.182 1.00 95.12 97 LEU A CA 1
ATOM 736 C C . LEU A 1 97 ? -9.479 -18.998 13.310 1.00 95.12 97 LEU A C 1
ATOM 738 O O . LEU A 1 97 ? -9.837 -19.463 14.393 1.00 95.12 97 LEU A O 1
ATOM 742 N N . GLY A 1 98 ? -10.287 -18.986 12.246 1.00 93.25 98 GLY A N 1
ATOM 743 C CA . GLY A 1 98 ? -11.666 -19.479 12.235 1.00 93.25 98 GLY A CA 1
ATOM 744 C C . GLY A 1 98 ? -12.618 -18.682 13.134 1.00 93.25 98 GLY A C 1
ATOM 745 O O . GLY A 1 98 ? -13.720 -19.141 13.434 1.00 93.25 98 GLY A O 1
ATOM 746 N N . ALA A 1 99 ? -12.191 -17.508 13.607 1.00 94.94 99 ALA A N 1
ATOM 747 C CA . ALA A 1 99 ? -12.964 -16.651 14.492 1.00 94.94 99 ALA A CA 1
ATOM 748 C C . ALA A 1 99 ? -13.675 -15.558 13.687 1.00 94.94 99 ALA A C 1
ATOM 750 O O . ALA A 1 99 ? -13.030 -14.741 13.031 1.00 94.94 99 ALA A O 1
ATOM 751 N N . SER A 1 100 ? -15.003 -15.518 13.784 1.00 96.38 100 SER A N 1
ATOM 752 C CA . SER A 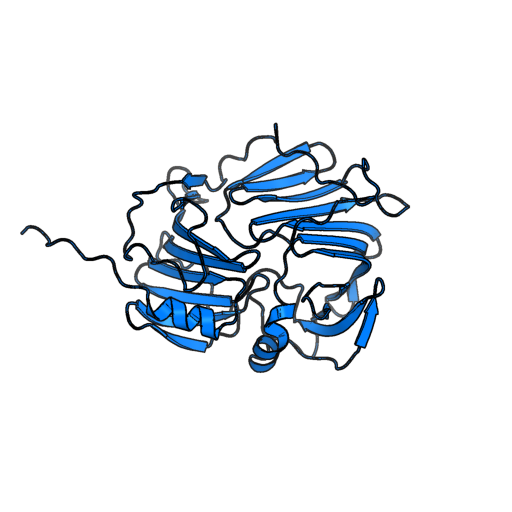1 100 ? -15.848 -14.502 13.152 1.00 96.38 100 SER A CA 1
ATOM 753 C C . SER A 1 100 ? -16.419 -13.525 14.179 1.00 96.38 100 SER A C 1
ATOM 755 O O . SER A 1 100 ? -16.829 -13.943 15.266 1.00 96.38 100 SER A O 1
ATOM 757 N N . ALA A 1 101 ? -16.539 -12.251 13.815 1.00 97.12 101 ALA A N 1
ATOM 758 C CA . ALA A 1 101 ? -17.153 -11.220 14.644 1.00 97.12 101 ALA A CA 1
ATOM 759 C C . ALA A 1 101 ? -18.007 -10.251 13.814 1.00 97.12 101 ALA A C 1
ATOM 761 O O . ALA A 1 101 ? -17.942 -10.226 12.586 1.00 97.12 101 ALA A O 1
ATOM 762 N N . THR A 1 102 ? -18.791 -9.423 14.507 1.00 98.19 102 THR A N 1
ATOM 763 C CA . THR A 1 102 ? -19.452 -8.255 13.916 1.00 98.19 102 THR A CA 1
ATOM 764 C C . THR A 1 102 ? -18.885 -6.998 14.559 1.00 98.19 102 THR A C 1
ATOM 766 O O . THR A 1 102 ? -19.039 -6.802 15.765 1.00 98.19 102 THR A O 1
ATOM 769 N N . VAL A 1 103 ? -18.263 -6.132 13.762 1.00 98.06 103 VAL A N 1
ATOM 770 C CA . VAL A 1 103 ? -17.632 -4.882 14.208 1.00 98.06 103 VAL A CA 1
ATOM 771 C C . VAL A 1 103 ? -18.164 -3.730 13.360 1.00 98.06 103 VAL A C 1
ATOM 773 O O . VAL A 1 103 ? -18.297 -3.865 12.148 1.00 98.06 103 VAL A O 1
ATOM 776 N N . ALA A 1 104 ? -18.550 -2.615 13.990 1.00 96.06 104 ALA A N 1
ATOM 777 C CA . ALA A 1 104 ? -19.207 -1.484 13.317 1.00 96.06 104 ALA A CA 1
ATOM 778 C C . ALA A 1 104 ? -20.385 -1.894 12.392 1.00 96.06 104 ALA A C 1
ATOM 780 O O . ALA A 1 104 ? -20.610 -1.295 11.343 1.00 96.06 104 ALA A O 1
ATOM 781 N N . GLY A 1 105 ? -21.130 -2.945 12.764 1.00 96.56 105 GLY A N 1
ATOM 782 C CA . GLY A 1 105 ? -22.257 -3.470 11.980 1.00 96.56 105 GLY A CA 1
ATOM 783 C C . GLY A 1 105 ? -21.876 -4.313 10.756 1.00 96.56 105 GLY A C 1
ATOM 784 O O . GLY A 1 105 ? -22.756 -4.664 9.973 1.00 96.56 105 GLY A O 1
ATOM 785 N N . ARG A 1 106 ? -20.596 -4.656 10.585 1.00 97.19 106 ARG A N 1
ATOM 786 C CA . ARG A 1 106 ? -20.070 -5.441 9.462 1.00 97.19 106 ARG A CA 1
ATOM 787 C C . ARG A 1 106 ? -19.493 -6.761 9.972 1.00 97.19 106 ARG A C 1
ATOM 789 O O . ARG A 1 106 ? -18.859 -6.788 11.024 1.00 97.19 106 ARG A O 1
ATOM 796 N N . ALA A 1 107 ? -19.744 -7.850 9.251 1.00 97.62 107 ALA A N 1
ATOM 797 C CA . ALA A 1 107 ? -19.164 -9.152 9.568 1.00 97.62 107 ALA A CA 1
ATOM 798 C C . ALA A 1 107 ? -17.688 -9.190 9.145 1.00 97.62 107 ALA A C 1
ATOM 800 O O . ALA A 1 107 ? -17.354 -8.697 8.067 1.00 97.62 107 ALA A O 1
ATOM 801 N N . CYS A 1 108 ? -16.831 -9.781 9.973 1.00 97.81 108 CYS A N 1
ATOM 802 C CA . CYS A 1 108 ? -15.420 -9.996 9.670 1.00 97.81 108 CYS A CA 1
ATOM 803 C C . CYS A 1 108 ? -14.909 -11.335 10.208 1.00 97.81 108 CYS A C 1
ATOM 805 O O . CYS A 1 108 ? -15.482 -11.910 11.139 1.00 97.81 108 CYS A O 1
ATOM 807 N N . GLU A 1 109 ? -13.818 -11.805 9.614 1.00 97.88 109 GLU A N 1
ATOM 808 C CA . GLU A 1 109 ? -13.083 -13.013 9.991 1.00 97.88 109 GLU A CA 1
ATOM 809 C C . GLU A 1 109 ? -11.675 -12.644 10.457 1.00 97.88 109 GLU A C 1
ATOM 811 O O . GLU A 1 109 ? -11.089 -11.672 9.979 1.00 97.88 109 GLU A O 1
ATOM 816 N N . THR A 1 110 ? -11.143 -13.400 11.418 1.00 97.38 110 THR A N 1
ATOM 817 C CA . THR A 1 110 ? -9.880 -13.066 12.082 1.00 97.38 110 THR A CA 1
ATOM 818 C C . THR A 1 110 ? -8.712 -13.846 11.499 1.00 97.38 110 THR A C 1
ATOM 820 O O . THR A 1 110 ? -8.693 -15.078 11.518 1.00 97.38 110 THR A O 1
ATOM 823 N N . TYR A 1 111 ? -7.699 -13.103 11.075 1.00 97.06 111 TYR A N 1
ATOM 824 C CA . TYR A 1 111 ? -6.493 -13.603 10.442 1.00 97.06 111 TYR A CA 1
ATOM 825 C C . TYR A 1 111 ? -5.256 -13.141 11.213 1.00 97.06 111 TYR A C 1
ATOM 827 O O . TYR A 1 111 ? -5.145 -11.971 11.572 1.00 97.06 111 TYR A O 1
ATOM 835 N N . ARG A 1 112 ? -4.315 -14.056 11.450 1.00 97.19 112 ARG A N 1
ATOM 836 C CA . ARG A 1 112 ? -3.075 -13.797 12.188 1.00 97.19 112 ARG A CA 1
ATOM 837 C C . ARG A 1 112 ? -1.887 -13.583 11.263 1.00 97.19 112 ARG A C 1
ATOM 839 O O . ARG A 1 112 ? -1.487 -14.498 10.539 1.00 97.19 112 ARG A O 1
ATOM 846 N N . PHE A 1 113 ? -1.274 -12.416 11.385 1.00 96.50 113 PHE A N 1
ATOM 847 C CA . PHE A 1 113 ? -0.004 -12.021 10.787 1.00 96.50 113 PHE A CA 1
ATOM 848 C C . PHE A 1 113 ? 1.114 -12.088 11.838 1.00 96.50 113 PHE A C 1
ATOM 850 O O . PHE A 1 113 ? 0.858 -12.104 13.039 1.00 96.50 113 PHE A O 1
ATOM 857 N N . SER A 1 114 ? 2.379 -12.117 11.415 1.00 95.44 114 SER A N 1
ATOM 858 C CA . SER A 1 114 ? 3.522 -12.106 12.349 1.00 95.44 114 SER A CA 1
ATOM 859 C C . SER A 1 114 ? 3.776 -10.737 13.000 1.00 95.44 114 SER A C 1
ATOM 861 O O . SER A 1 114 ? 4.490 -10.639 13.992 1.00 95.44 114 SER A O 1
ATOM 863 N N . ALA A 1 115 ? 3.267 -9.666 12.392 1.00 93.75 115 ALA A N 1
ATOM 864 C CA . ALA A 1 115 ? 3.390 -8.275 12.820 1.00 93.75 115 ALA A CA 1
ATOM 865 C C . ALA A 1 115 ? 2.389 -7.419 12.019 1.00 93.75 115 ALA A C 1
ATOM 867 O O . ALA A 1 115 ? 1.941 -7.893 10.968 1.00 93.75 115 ALA A O 1
ATOM 868 N N . PRO A 1 116 ? 2.106 -6.169 12.440 1.00 93.69 116 PRO A N 1
ATOM 869 C CA . PRO A 1 116 ? 1.261 -5.258 11.679 1.00 93.69 116 PRO A CA 1
ATOM 870 C C . PRO A 1 116 ? 1.738 -5.145 10.227 1.00 93.69 116 PRO A C 1
ATOM 872 O O . PRO A 1 116 ? 2.925 -4.861 9.995 1.00 93.69 116 PRO A O 1
ATOM 875 N N . PRO A 1 117 ? 0.867 -5.407 9.238 1.00 90.50 117 PRO A N 1
ATOM 876 C CA . PRO A 1 117 ? 1.282 -5.530 7.851 1.00 90.50 117 PRO A CA 1
ATOM 877 C C . PRO A 1 117 ? 1.732 -4.171 7.307 1.00 90.50 117 PRO A C 1
ATOM 879 O O . PRO A 1 117 ? 0.940 -3.281 7.009 1.00 90.50 117 PRO A O 1
ATOM 882 N N . SER A 1 118 ? 3.042 -4.019 7.124 1.00 89.69 118 SER A N 1
ATOM 883 C CA . SER A 1 118 ? 3.641 -2.828 6.528 1.00 89.69 118 SER A CA 1
ATOM 884 C C . SER A 1 118 ? 4.735 -3.218 5.542 1.00 89.69 118 SER A C 1
ATOM 886 O O . SER A 1 118 ? 5.831 -3.634 5.918 1.00 89.69 118 SER A O 1
ATOM 888 N N . GLY A 1 119 ? 4.443 -3.082 4.249 1.00 91.06 119 GLY A N 1
ATOM 889 C CA . GLY A 1 119 ? 5.352 -3.502 3.189 1.00 91.06 119 GLY A CA 1
ATOM 890 C C . GLY A 1 119 ? 5.322 -5.021 2.971 1.00 91.06 119 GLY A C 1
ATOM 891 O O . GLY A 1 119 ? 4.227 -5.578 2.946 1.00 91.06 119 GLY A O 1
ATOM 892 N N . PRO A 1 120 ? 6.464 -5.699 2.729 1.00 94.56 120 PRO A N 1
ATOM 893 C CA . PRO A 1 120 ? 6.495 -7.155 2.554 1.00 94.56 120 PRO A CA 1
ATOM 894 C C . PRO A 1 120 ? 5.886 -7.883 3.757 1.00 94.56 120 PRO A C 1
ATOM 896 O O . PRO A 1 120 ? 6.231 -7.585 4.899 1.00 94.56 120 PRO A O 1
ATOM 899 N N . ILE A 1 121 ? 4.988 -8.836 3.500 1.00 95.12 121 ILE A N 1
ATOM 900 C CA . ILE A 1 121 ? 4.341 -9.614 4.565 1.00 95.12 121 ILE A CA 1
ATOM 901 C C . ILE A 1 121 ? 5.278 -10.754 4.955 1.00 95.12 121 ILE A C 1
ATOM 903 O O . ILE A 1 121 ? 5.614 -11.590 4.114 1.00 95.12 121 ILE A O 1
ATOM 907 N N . ALA A 1 122 ? 5.717 -10.796 6.209 1.00 93.94 122 ALA A N 1
ATOM 908 C CA . ALA A 1 122 ? 6.586 -11.868 6.679 1.00 93.94 122 ALA A CA 1
ATOM 909 C C . ALA A 1 122 ? 5.785 -13.172 6.906 1.00 93.94 122 ALA A C 1
ATOM 911 O O . ALA A 1 122 ? 4.566 -13.120 7.074 1.00 93.94 122 ALA A O 1
ATOM 912 N N . PRO A 1 123 ? 6.439 -14.350 6.895 1.00 94.25 123 PRO A N 1
ATOM 913 C CA . PRO A 1 123 ? 5.779 -15.613 7.219 1.00 94.25 123 PRO A CA 1
ATOM 914 C C . PRO A 1 123 ? 5.083 -15.551 8.579 1.00 94.25 123 PRO A C 1
ATOM 916 O O . PRO A 1 123 ? 5.675 -15.084 9.554 1.00 94.25 123 PRO A O 1
ATOM 919 N N . ALA A 1 124 ? 3.859 -16.069 8.655 1.00 92.50 124 ALA A N 1
ATOM 920 C CA . ALA A 1 124 ? 3.130 -16.106 9.909 1.00 92.50 124 ALA A CA 1
ATOM 921 C C . ALA A 1 124 ? 3.831 -17.020 10.922 1.00 92.50 124 ALA A C 1
ATOM 923 O O . ALA A 1 124 ? 4.324 -18.106 10.601 1.00 92.50 124 ALA A O 1
ATOM 924 N N . THR A 1 125 ? 3.828 -16.589 12.176 1.00 83.19 125 THR A N 1
ATOM 925 C CA . THR A 1 125 ? 4.290 -17.364 13.325 1.00 83.19 125 THR A CA 1
ATOM 926 C C . THR A 1 125 ? 3.074 -17.901 14.079 1.00 83.19 125 THR A C 1
ATOM 928 O O . THR A 1 125 ? 2.043 -17.239 14.191 1.00 83.19 125 THR A O 1
ATOM 931 N N . ARG A 1 126 ? 3.159 -19.139 14.583 1.00 74.75 126 ARG A N 1
ATOM 932 C CA . ARG A 1 126 ? 2.109 -19.680 15.470 1.00 74.75 126 ARG A CA 1
ATOM 933 C C . ARG A 1 126 ? 2.249 -19.160 16.898 1.00 74.75 126 ARG A C 1
ATOM 935 O O . ARG A 1 126 ? 1.239 -18.907 17.548 1.00 74.75 126 ARG A O 1
ATOM 942 N N . ASP A 1 127 ? 3.493 -18.977 17.333 1.00 80.56 127 ASP A N 1
ATOM 943 C CA . ASP A 1 127 ? 3.872 -18.545 18.672 1.00 80.56 127 ASP A CA 1
ATOM 944 C C . ASP A 1 127 ? 4.686 -17.245 18.603 1.00 80.56 127 ASP A C 1
ATOM 946 O O . ASP A 1 127 ? 5.408 -17.004 17.633 1.00 80.56 127 ASP A O 1
ATOM 950 N N . GLY A 1 128 ? 4.620 -16.438 19.664 1.00 88.31 128 GLY A N 1
ATOM 951 C CA . GLY A 1 128 ? 5.383 -15.194 19.791 1.00 88.31 128 GLY A CA 1
ATOM 952 C C . GLY A 1 128 ? 4.605 -13.955 19.357 1.00 88.31 128 GLY A C 1
ATOM 953 O O . GLY A 1 128 ? 3.389 -13.880 19.552 1.00 88.31 128 GLY A O 1
ATOM 954 N N . ASP A 1 129 ? 5.331 -12.970 18.832 1.00 95.12 129 ASP A N 1
ATOM 955 C CA . ASP A 1 129 ? 4.755 -11.727 18.320 1.00 95.12 129 ASP A CA 1
ATOM 956 C C . ASP A 1 129 ? 3.819 -12.032 17.153 1.00 95.12 129 ASP A C 1
ATOM 958 O O . ASP A 1 129 ? 4.125 -12.878 16.308 1.00 95.12 129 ASP A O 1
ATOM 962 N N . HIS A 1 130 ? 2.666 -11.376 17.147 1.00 96.88 130 HIS A N 1
ATOM 963 C CA . HIS A 1 130 ? 1.649 -11.563 16.125 1.00 96.88 130 HIS A CA 1
ATOM 964 C C . HIS A 1 130 ? 0.680 -10.393 16.110 1.00 96.88 130 HIS A C 1
ATOM 966 O O . HIS A 1 130 ? 0.515 -9.696 17.111 1.00 96.88 130 HIS A O 1
ATOM 972 N N . ASP A 1 131 ? 0.014 -10.225 14.981 1.00 97.25 131 ASP A N 1
ATOM 973 C CA . ASP A 1 131 ? -1.027 -9.238 14.782 1.00 97.25 131 ASP A CA 1
ATOM 974 C C . ASP A 1 131 ? -2.296 -9.907 14.251 1.00 97.25 131 ASP A C 1
ATOM 976 O O . ASP A 1 131 ? -2.275 -10.544 13.197 1.00 97.25 131 ASP A O 1
ATOM 980 N N . ASP A 1 132 ? -3.379 -9.816 15.018 1.00 97.38 132 ASP A N 1
ATOM 981 C CA . ASP A 1 132 ? -4.659 -10.437 14.689 1.00 97.38 132 ASP A CA 1
ATOM 982 C C . ASP A 1 132 ? -5.597 -9.380 14.092 1.00 97.38 132 ASP A C 1
ATOM 984 O O . ASP A 1 132 ? -6.044 -8.465 14.790 1.00 97.38 132 ASP A O 1
ATOM 988 N N . LEU A 1 133 ? -5.915 -9.520 12.803 1.00 97.69 133 LEU A N 1
ATOM 989 C CA . LEU A 1 133 ? -6.770 -8.604 12.046 1.00 97.69 133 LEU A CA 1
ATOM 990 C C . LEU A 1 133 ? -8.141 -9.222 11.780 1.00 97.69 133 LEU A C 1
ATOM 992 O O . LEU A 1 133 ? -8.226 -10.310 11.216 1.00 97.69 133 LEU A O 1
ATOM 996 N N . CYS A 1 134 ? -9.218 -8.510 12.121 1.00 97.88 134 CYS A N 1
ATOM 997 C CA . CYS A 1 134 ? -10.577 -8.860 11.700 1.00 97.88 134 CYS A CA 1
ATOM 998 C C . CYS A 1 134 ? -10.885 -8.166 10.373 1.00 97.88 134 CYS A C 1
ATOM 1000 O O . CYS A 1 134 ? -11.101 -6.952 10.349 1.00 97.88 134 CYS A O 1
ATOM 1002 N N . LEU A 1 135 ? -10.886 -8.929 9.282 1.00 96.94 135 LEU A N 1
ATOM 1003 C CA . LEU A 1 135 ? -11.059 -8.444 7.914 1.00 96.94 135 LEU A CA 1
ATOM 1004 C C . LEU A 1 135 ? -12.485 -8.713 7.438 1.00 96.94 135 LEU A C 1
ATOM 1006 O O . LEU A 1 135 ? -12.999 -9.820 7.604 1.00 96.94 135 LEU A O 1
ATOM 1010 N N . ASP A 1 136 ? -13.141 -7.708 6.865 1.00 95.44 136 ASP A N 1
ATOM 1011 C CA . ASP A 1 136 ? -14.454 -7.898 6.245 1.00 95.44 136 ASP A CA 1
ATOM 1012 C C . ASP A 1 136 ? -14.362 -8.379 4.787 1.00 95.44 136 ASP A C 1
ATOM 1014 O O . ASP A 1 136 ? -13.281 -8.504 4.213 1.00 95.44 136 ASP A O 1
ATOM 1018 N N . ALA A 1 137 ? -15.518 -8.628 4.167 1.00 92.38 137 ALA A N 1
ATOM 1019 C CA . ALA A 1 137 ? -15.599 -9.093 2.780 1.00 92.38 137 ALA A CA 1
ATOM 1020 C C . ALA A 1 137 ? -15.085 -8.078 1.734 1.00 92.38 137 ALA A C 1
ATOM 1022 O O . ALA A 1 137 ? -14.750 -8.478 0.621 1.00 92.38 137 ALA A O 1
ATOM 1023 N N . ASP A 1 138 ? -15.016 -6.785 2.073 1.00 90.06 138 ASP A N 1
ATOM 1024 C CA . ASP A 1 138 ? -14.422 -5.742 1.222 1.00 90.06 138 ASP A CA 1
ATOM 1025 C C . ASP A 1 138 ? -12.896 -5.625 1.449 1.00 90.06 138 ASP A C 1
ATOM 1027 O O . ASP A 1 138 ? -12.218 -4.823 0.795 1.00 90.06 138 ASP A O 1
ATOM 1031 N N . GLY A 1 139 ? -12.355 -6.418 2.379 1.00 91.44 139 GLY A N 1
ATOM 1032 C CA . GLY A 1 139 ? -10.961 -6.431 2.795 1.00 91.44 139 GLY A CA 1
ATOM 1033 C C . GLY A 1 139 ? -10.572 -5.295 3.740 1.00 91.44 139 GLY A C 1
ATOM 1034 O O . GLY A 1 139 ? -9.384 -5.010 3.873 1.00 91.44 139 GLY A O 1
ATOM 1035 N N . LEU A 1 140 ? -11.543 -4.633 4.376 1.00 93.88 140 LEU A N 1
ATOM 1036 C CA . LEU A 1 140 ? -11.291 -3.586 5.363 1.00 93.88 140 LEU A CA 1
ATOM 1037 C C . LEU A 1 140 ? -10.910 -4.203 6.712 1.00 93.88 140 LEU A C 1
ATOM 1039 O O . LEU A 1 140 ? -11.564 -5.133 7.186 1.00 93.88 140 LEU A O 1
ATOM 1043 N N . VAL A 1 141 ? -9.898 -3.630 7.363 1.00 95.81 141 VAL A N 1
ATOM 1044 C CA . VAL A 1 141 ? -9.531 -3.971 8.742 1.00 95.81 141 VAL A CA 1
ATOM 1045 C C . VAL A 1 141 ? -10.558 -3.353 9.685 1.00 95.81 141 VAL A C 1
ATOM 1047 O O . VAL A 1 141 ? -10.624 -2.141 9.831 1.00 95.81 141 VAL A O 1
ATOM 1050 N N . LEU A 1 142 ? -11.396 -4.160 10.329 1.00 97.50 142 LEU A N 1
ATOM 1051 C CA . LEU A 1 142 ? -12.387 -3.657 11.286 1.00 97.50 142 LEU A CA 1
ATOM 1052 C C . LEU A 1 142 ? -11.883 -3.696 12.726 1.00 97.50 142 LEU A C 1
ATOM 1054 O O . LEU A 1 142 ? -12.331 -2.917 13.563 1.00 97.50 142 LEU A O 1
ATOM 1058 N N . SER A 1 143 ? -10.953 -4.593 13.035 1.00 98.19 143 SER A N 1
ATOM 1059 C CA . SER A 1 143 ? -10.287 -4.646 14.331 1.00 98.19 143 SER A CA 1
ATOM 1060 C C . SER A 1 143 ? -8.870 -5.170 14.158 1.00 98.19 143 SER A C 1
ATOM 1062 O O . SER A 1 143 ? -8.631 -5.995 13.284 1.00 98.19 143 SER A O 1
ATOM 1064 N N . GLU A 1 144 ? -7.967 -4.72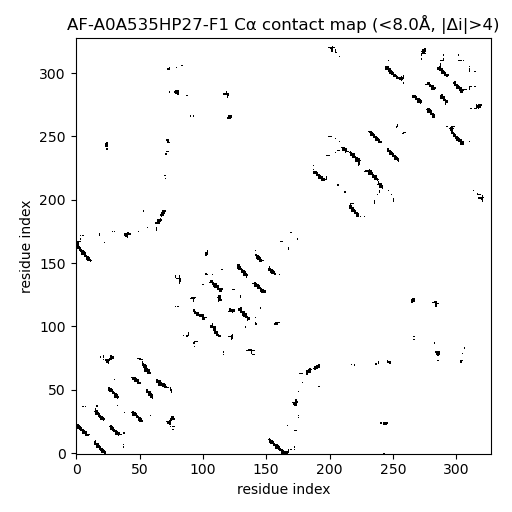9 15.023 1.00 98.06 144 GLU A N 1
ATOM 1065 C CA . GLU A 1 144 ? -6.578 -5.182 15.095 1.00 98.06 144 GLU A CA 1
ATOM 1066 C C . GLU A 1 144 ? -6.185 -5.370 16.558 1.00 98.06 144 GLU A C 1
ATOM 1068 O O . GLU A 1 144 ? -6.526 -4.536 17.410 1.00 98.06 144 GLU A O 1
ATOM 1073 N N . VAL A 1 145 ? -5.465 -6.453 16.841 1.00 98.00 145 VAL A N 1
ATOM 1074 C CA . VAL A 1 145 ? -4.831 -6.720 18.132 1.00 98.00 145 VAL A CA 1
ATOM 1075 C C . VAL A 1 145 ? -3.389 -7.147 17.888 1.00 98.00 145 VAL A C 1
ATOM 1077 O O . VAL A 1 145 ? -3.120 -8.300 17.551 1.00 98.00 145 VAL A O 1
ATOM 1080 N N . TRP A 1 146 ? -2.457 -6.233 18.147 1.00 97.88 146 TRP A N 1
ATOM 1081 C CA . TRP A 1 146 ? -1.033 -6.510 18.029 1.00 97.88 146 TRP A CA 1
ATOM 1082 C C . TRP A 1 146 ? -0.449 -6.918 19.380 1.00 97.88 146 TRP A C 1
ATOM 1084 O O . TRP A 1 146 ? -0.412 -6.134 20.343 1.00 97.88 146 TRP A O 1
ATOM 1094 N N . THR A 1 147 ? 0.064 -8.143 19.428 1.00 97.19 147 THR A N 1
ATOM 1095 C CA . THR A 1 147 ? 0.790 -8.708 20.561 1.00 97.19 147 THR A CA 1
ATOM 1096 C C . THR A 1 147 ? 2.294 -8.674 20.298 1.00 97.19 147 THR A C 1
ATOM 1098 O O . THR A 1 147 ? 2.784 -9.254 19.331 1.00 97.19 147 THR A O 1
ATOM 1101 N N . TYR A 1 148 ? 3.041 -8.044 21.204 1.00 95.81 148 TYR A N 1
ATOM 1102 C CA . TYR A 1 148 ? 4.499 -7.937 21.177 1.00 95.81 148 TYR A CA 1
ATOM 1103 C C . TYR A 1 148 ? 5.083 -8.378 22.530 1.00 95.81 148 TYR A C 1
ATOM 1105 O O . TYR A 1 148 ? 4.672 -7.895 23.588 1.00 95.81 148 TYR A O 1
ATOM 1113 N N . HIS A 1 149 ? 6.010 -9.336 22.518 1.00 94.12 149 HIS A N 1
ATOM 1114 C CA . HIS A 1 149 ? 6.554 -10.064 23.675 1.00 94.12 149 HIS A CA 1
ATOM 1115 C C . HIS A 1 149 ? 5.468 -10.567 24.636 1.00 94.12 149 HIS A C 1
ATOM 1117 O O . HIS A 1 149 ? 5.556 -10.400 25.855 1.00 94.12 149 HIS A O 1
ATOM 1123 N N . GLY A 1 150 ? 4.403 -11.147 24.074 1.00 93.94 150 GLY A N 1
ATOM 1124 C CA . GLY A 1 150 ? 3.270 -11.689 24.834 1.00 93.94 150 GLY A CA 1
ATOM 1125 C C . GLY A 1 150 ? 2.366 -10.636 25.485 1.00 93.94 150 GLY A C 1
ATOM 1126 O O . GLY A 1 150 ? 1.533 -10.988 26.319 1.00 93.94 150 GLY A O 1
ATOM 1127 N N . LYS A 1 151 ? 2.517 -9.350 25.140 1.00 95.69 151 LYS A N 1
ATOM 1128 C CA . LYS A 1 151 ? 1.667 -8.256 25.628 1.00 95.69 151 LYS A CA 1
ATOM 1129 C C . LYS A 1 151 ? 0.956 -7.574 24.472 1.00 95.69 151 LYS A C 1
ATOM 1131 O O . LYS A 1 151 ? 1.582 -7.268 23.465 1.00 95.69 151 LYS A O 1
ATOM 1136 N N . VAL A 1 152 ? -0.319 -7.253 24.655 1.00 97.06 152 VAL A N 1
ATOM 1137 C CA . VAL A 1 152 ? -1.045 -6.400 23.709 1.00 97.06 152 VAL A CA 1
ATOM 1138 C C . VAL A 1 152 ? -0.481 -4.981 23.799 1.00 97.06 152 VAL A C 1
ATOM 1140 O O . VAL A 1 152 ? -0.552 -4.344 24.853 1.00 97.06 152 VAL A O 1
ATOM 1143 N N . VAL A 1 153 ? 0.110 -4.500 22.706 1.00 97.62 153 VAL A N 1
ATOM 1144 C CA . VAL A 1 153 ? 0.714 -3.157 22.602 1.00 97.62 153 VAL A CA 1
ATOM 1145 C C . VAL A 1 153 ? -0.122 -2.208 21.747 1.00 97.62 153 VAL A C 1
ATOM 1147 O O . VAL A 1 153 ? -0.022 -0.989 21.906 1.00 97.62 153 VAL A O 1
ATOM 1150 N N . LEU A 1 154 ? -0.987 -2.753 20.893 1.00 98.25 154 LEU A N 1
ATOM 1151 C CA . LEU A 1 154 ? -1.988 -2.017 20.137 1.00 98.25 154 LEU A CA 1
ATOM 1152 C C . LEU A 1 154 ? -3.273 -2.836 20.085 1.00 98.25 154 LEU A C 1
ATOM 1154 O O . LEU A 1 154 ? -3.257 -4.031 19.814 1.00 98.25 154 LEU A O 1
ATOM 1158 N N . GLN A 1 155 ? -4.384 -2.160 20.319 1.00 98.38 155 GLN A N 1
ATOM 1159 C CA . GLN A 1 155 ? -5.709 -2.649 20.003 1.00 98.38 155 GLN A CA 1
ATOM 1160 C C . GLN A 1 155 ? -6.464 -1.505 19.339 1.00 98.38 155 GLN A C 1
ATOM 1162 O O . GLN A 1 155 ? -6.572 -0.428 19.928 1.00 98.38 155 GLN A O 1
ATOM 1167 N N . ARG A 1 156 ? -6.991 -1.719 18.135 1.00 97.88 156 ARG A N 1
ATOM 1168 C CA . ARG A 1 156 ? -7.934 -0.788 17.505 1.00 97.88 156 ARG A CA 1
ATOM 1169 C C . ARG A 1 156 ? -9.189 -1.528 17.079 1.00 97.88 156 ARG A C 1
ATOM 1171 O O . ARG A 1 156 ? -9.113 -2.651 16.598 1.00 97.88 156 ARG A O 1
ATOM 1178 N N . THR A 1 157 ? -10.344 -0.902 17.263 1.00 98.44 157 THR A N 1
ATOM 1179 C CA . THR A 1 157 ? -11.642 -1.464 16.872 1.00 98.44 157 THR A CA 1
ATOM 1180 C C . THR A 1 157 ? -12.475 -0.370 16.227 1.00 98.44 157 THR A C 1
ATOM 1182 O O . THR A 1 157 ? -12.624 0.720 16.787 1.00 98.44 157 THR A O 1
ATOM 1185 N N . ALA A 1 158 ? -12.991 -0.645 15.031 1.00 97.94 158 ALA A N 1
ATOM 1186 C CA . ALA A 1 158 ? -13.811 0.288 14.286 1.00 97.94 158 ALA A CA 1
ATOM 1187 C C . ALA A 1 158 ? -15.117 0.538 15.045 1.00 97.94 158 ALA A C 1
ATOM 1189 O O . ALA A 1 158 ? -15.849 -0.392 15.390 1.00 97.94 158 ALA A O 1
ATOM 1190 N N . VAL A 1 159 ? -15.418 1.812 15.284 1.00 96.56 159 VAL A N 1
ATOM 1191 C CA . VAL A 1 159 ? -16.726 2.254 15.791 1.00 96.56 159 VAL A CA 1
ATOM 1192 C C . VAL A 1 159 ? -17.656 2.635 14.645 1.00 96.56 159 VAL A C 1
ATOM 1194 O O . VAL A 1 159 ? -18.875 2.544 14.769 1.00 96.56 159 VAL A O 1
ATOM 1197 N N . ASN A 1 160 ? -17.073 3.016 13.509 1.00 93.81 160 ASN A N 1
ATOM 1198 C CA . ASN A 1 160 ? -17.775 3.375 12.292 1.00 93.81 160 ASN A CA 1
ATOM 1199 C C . ASN A 1 160 ? -16.921 2.976 11.085 1.00 93.81 160 ASN A C 1
ATOM 1201 O O . ASN A 1 160 ? -15.725 3.264 11.059 1.00 93.81 160 ASN A O 1
ATOM 1205 N N . ALA A 1 161 ? -17.532 2.332 10.094 1.00 93.62 161 ALA A N 1
ATOM 1206 C CA . ALA A 1 161 ? -16.887 1.934 8.850 1.00 93.62 161 ALA A CA 1
ATOM 1207 C C . ALA A 1 161 ? -17.863 2.144 7.689 1.00 93.62 161 ALA A C 1
ATOM 1209 O O . ALA A 1 161 ? -18.920 1.515 7.617 1.00 93.62 161 ALA A O 1
ATOM 1210 N N . THR A 1 162 ? -17.506 3.036 6.768 1.00 91.38 162 THR A N 1
ATOM 1211 C CA . THR A 1 162 ? -18.321 3.360 5.592 1.00 91.38 162 THR A CA 1
ATOM 1212 C C . THR A 1 162 ? -17.500 3.194 4.326 1.00 91.38 162 THR A C 1
ATOM 1214 O O . THR A 1 162 ? -16.371 3.670 4.253 1.00 91.38 162 THR A O 1
ATOM 1217 N N . SER A 1 163 ? -18.065 2.536 3.315 1.00 89.69 163 SER A N 1
ATOM 1218 C CA . SER A 1 163 ? -17.441 2.341 2.005 1.00 89.69 163 SER A CA 1
ATOM 1219 C C . SER A 1 163 ? -18.417 2.704 0.881 1.00 89.69 163 SER A C 1
ATOM 1221 O O . SER A 1 163 ? -19.636 2.622 1.030 1.00 89.69 163 SER A O 1
ATOM 1223 N N . SER A 1 164 ? -17.889 3.174 -0.249 1.00 84.75 164 SER A N 1
ATOM 1224 C CA . SER A 1 164 ? -18.657 3.496 -1.457 1.00 84.75 164 SER A CA 1
ATOM 1225 C C . SER A 1 164 ? -17.814 3.251 -2.700 1.00 84.75 164 SER A C 1
ATOM 1227 O O . SER A 1 164 ? -16.603 3.464 -2.700 1.00 84.75 164 SER A O 1
ATOM 1229 N N . MET A 1 165 ? -18.450 2.860 -3.805 1.00 72.00 165 MET A N 1
ATOM 1230 C CA . MET A 1 165 ? -17.766 2.693 -5.092 1.00 72.00 165 MET A CA 1
ATOM 1231 C C . MET A 1 165 ? -17.324 4.024 -5.711 1.00 72.00 165 MET A C 1
ATOM 1233 O O . MET A 1 165 ? -16.327 4.052 -6.435 1.00 72.00 165 MET A O 1
ATOM 1237 N N . THR A 1 166 ? -18.022 5.114 -5.387 1.00 70.00 166 THR A N 1
ATOM 1238 C CA . THR A 1 166 ? -17.741 6.466 -5.890 1.00 70.00 166 THR A CA 1
ATOM 1239 C C . THR A 1 166 ? -16.949 7.251 -4.845 1.00 70.00 166 THR A C 1
ATOM 1241 O O . THR A 1 166 ? -15.798 6.911 -4.584 1.00 70.00 166 THR A O 1
ATOM 1244 N N . THR A 1 167 ? -17.579 8.238 -4.212 1.00 68.38 167 THR A N 1
ATOM 1245 C CA . THR A 1 167 ? -17.029 9.037 -3.122 1.00 68.38 167 THR A CA 1
ATOM 1246 C C . THR A 1 167 ? -17.859 8.772 -1.875 1.00 68.38 167 THR A C 1
ATOM 1248 O O . THR A 1 167 ? -19.089 8.837 -1.910 1.00 68.38 167 THR A O 1
ATOM 1251 N N . VAL A 1 168 ? -17.196 8.490 -0.756 1.00 62.09 168 VAL A N 1
ATOM 1252 C CA . VAL A 1 168 ? -17.850 8.536 0.553 1.00 62.09 168 VAL A CA 1
ATOM 1253 C C . VAL A 1 168 ? -17.906 10.001 0.962 1.00 62.09 168 VAL A C 1
ATOM 1255 O O . VAL A 1 168 ? -16.870 10.653 1.088 1.00 62.09 168 VAL A O 1
ATOM 1258 N N . ALA A 1 169 ? -19.110 10.547 1.140 1.00 59.91 169 ALA A N 1
ATOM 1259 C CA . ALA A 1 169 ? -19.234 11.835 1.803 1.00 59.91 169 ALA A CA 1
ATOM 1260 C C . ALA A 1 169 ? -18.666 11.672 3.216 1.00 59.91 169 ALA A C 1
ATOM 1262 O O . ALA A 1 169 ? -19.163 10.844 3.974 1.00 59.91 169 ALA A O 1
ATOM 1263 N N . GLN A 1 170 ? -17.658 12.470 3.578 1.00 58.59 170 GLN A N 1
ATOM 1264 C CA . GLN A 1 170 ? -17.034 12.401 4.907 1.00 58.59 170 GLN A CA 1
ATOM 1265 C C . GLN A 1 170 ? -18.028 12.652 6.054 1.00 58.59 170 GLN A C 1
ATOM 1267 O O . GLN A 1 170 ? -17.692 12.412 7.202 1.00 58.59 170 GLN A O 1
ATOM 1272 N N . GLY A 1 171 ? -19.268 13.074 5.769 1.00 63.44 171 GLY A N 1
ATOM 1273 C CA . GLY A 1 171 ? -20.349 13.121 6.750 1.00 63.44 171 GLY A CA 1
ATOM 1274 C C . GLY A 1 171 ? -19.928 13.863 8.020 1.00 63.44 171 GLY A C 1
ATOM 1275 O O . GLY A 1 171 ? -19.497 15.015 7.952 1.00 63.44 171 GLY A O 1
ATOM 1276 N N . ALA A 1 172 ? -20.053 13.184 9.162 1.00 61.53 172 ALA A N 1
ATOM 1277 C CA . ALA A 1 172 ? -19.587 13.659 10.465 1.00 61.53 172 ALA A CA 1
ATOM 1278 C C . ALA A 1 172 ? -18.120 13.300 10.781 1.00 61.53 172 ALA A C 1
ATOM 1280 O O . ALA A 1 172 ? -17.573 13.843 11.743 1.00 61.53 172 ALA A O 1
ATOM 1281 N N . ALA A 1 173 ? -17.496 12.418 9.995 1.00 73.88 173 ALA A N 1
ATOM 1282 C CA . ALA A 1 173 ? -16.117 11.997 10.192 1.00 73.88 173 ALA A CA 1
ATOM 1283 C C . ALA A 1 173 ? -15.151 13.179 9.992 1.00 73.88 173 ALA A C 1
ATOM 1285 O O . ALA A 1 173 ? -15.445 14.118 9.235 1.00 73.88 173 ALA A O 1
ATOM 1286 N N . PRO A 1 174 ? -14.003 13.173 10.683 1.00 81.38 174 PRO A N 1
ATOM 1287 C CA . PRO A 1 174 ? -13.037 14.242 10.546 1.00 81.38 174 PRO A CA 1
ATOM 1288 C C . PRO A 1 174 ? -12.433 14.256 9.134 1.00 81.38 174 PRO A C 1
ATOM 1290 O O . PRO A 1 174 ? -12.183 13.219 8.522 1.00 81.38 174 PRO A O 1
ATOM 1293 N N . ALA A 1 175 ? -12.213 15.462 8.616 1.00 84.50 175 ALA A N 1
ATOM 1294 C CA . ALA A 1 175 ? -11.578 15.677 7.323 1.00 84.50 175 ALA A CA 1
ATOM 1295 C C . ALA A 1 175 ? -10.069 15.854 7.504 1.00 84.50 175 ALA A C 1
ATOM 1297 O O . ALA A 1 175 ? -9.625 16.463 8.482 1.00 84.50 175 ALA A O 1
ATOM 1298 N N . ALA A 1 176 ? -9.287 15.385 6.531 1.00 89.62 176 ALA A N 1
ATOM 1299 C CA . ALA A 1 176 ? -7.865 15.683 6.497 1.00 89.62 176 ALA A CA 1
ATOM 1300 C C . ALA A 1 176 ? -7.625 17.197 6.386 1.00 89.62 176 ALA A C 1
ATOM 1302 O O . ALA A 1 176 ? -8.351 17.876 5.649 1.00 89.62 176 ALA A O 1
ATOM 1303 N N . PRO A 1 177 ? -6.624 17.747 7.101 1.00 92.25 177 PRO A N 1
ATOM 1304 C CA . PRO A 1 177 ? -6.240 19.136 6.909 1.00 92.25 177 PRO A CA 1
ATOM 1305 C C . PRO A 1 177 ? -5.764 19.360 5.463 1.00 92.25 177 PRO A C 1
ATOM 1307 O O . PRO A 1 177 ? -5.233 18.436 4.839 1.00 92.25 177 PRO A O 1
ATOM 1310 N N . PRO A 1 178 ? -5.933 20.577 4.917 1.00 92.56 178 PRO A N 1
ATOM 1311 C CA . PRO A 1 178 ? -5.459 20.887 3.577 1.00 92.56 178 PRO A CA 1
ATOM 1312 C C . PRO A 1 178 ? -3.935 20.748 3.494 1.00 92.56 178 PRO A C 1
ATOM 1314 O O . PRO A 1 178 ? -3.210 21.096 4.426 1.00 92.56 178 PRO A O 1
ATOM 1317 N N . THR A 1 179 ? -3.452 20.261 2.354 1.00 94.94 179 THR A N 1
ATOM 1318 C CA . THR A 1 179 ? -2.017 20.182 2.037 1.00 94.94 179 THR A CA 1
ATOM 1319 C C . THR A 1 179 ? -1.511 21.430 1.311 1.00 94.94 179 THR A C 1
ATOM 1321 O O . THR A 1 179 ? -0.302 21.607 1.154 1.00 94.94 179 THR A O 1
ATOM 1324 N N . GLU A 1 180 ? -2.415 22.320 0.888 1.00 93.50 180 GLU A N 1
ATOM 1325 C CA . GLU A 1 180 ? -2.061 23.632 0.352 1.00 93.50 180 GLU A CA 1
ATOM 1326 C C . GLU A 1 180 ? -1.335 24.451 1.428 1.00 93.50 180 GLU A C 1
ATOM 1328 O O . GLU A 1 180 ? -1.809 24.587 2.555 1.00 93.50 180 GLU A O 1
ATOM 1333 N N . GLY A 1 181 ? -0.148 24.962 1.095 1.00 90.19 181 GLY A N 1
ATOM 1334 C CA . GLY A 1 181 ? 0.699 25.673 2.055 1.00 90.19 181 GLY A CA 1
ATOM 1335 C C . GLY A 1 181 ? 1.419 24.769 3.061 1.00 90.19 181 GLY A C 1
ATOM 1336 O O . GLY A 1 181 ? 1.964 25.283 4.038 1.00 90.19 181 GLY A O 1
ATOM 1337 N N . ALA A 1 182 ? 1.454 23.447 2.840 1.00 95.50 182 ALA A N 1
ATOM 1338 C CA . ALA A 1 182 ? 2.299 22.559 3.629 1.00 95.50 182 ALA A CA 1
ATOM 1339 C C . ALA A 1 182 ? 3.757 23.043 3.612 1.00 95.50 182 ALA A C 1
ATOM 1341 O O . ALA A 1 182 ? 4.285 23.478 2.585 1.00 95.50 182 ALA A O 1
ATOM 1342 N N . PHE A 1 183 ? 4.422 22.939 4.760 1.00 95.56 183 PHE A N 1
ATOM 1343 C CA . PHE A 1 183 ? 5.842 23.262 4.859 1.00 95.56 183 PHE A CA 1
ATOM 1344 C C . PHE A 1 183 ? 6.654 22.376 3.899 1.00 95.56 183 PHE A C 1
ATOM 1346 O O . PHE A 1 183 ? 6.336 21.187 3.756 1.00 95.56 183 PHE A O 1
ATOM 1353 N N . PRO A 1 184 ? 7.700 22.928 3.257 1.00 92.88 184 PRO A N 1
ATOM 1354 C CA . PRO A 1 184 ? 8.475 22.208 2.258 1.00 92.88 184 PRO A CA 1
ATOM 1355 C C . PRO A 1 184 ? 9.239 21.030 2.878 1.00 92.88 184 PRO A C 1
ATOM 1357 O O . PRO A 1 184 ? 9.522 21.035 4.083 1.00 92.88 184 PRO A O 1
ATOM 1360 N N . PRO A 1 185 ? 9.621 20.037 2.061 1.00 92.31 185 PRO A N 1
ATOM 1361 C CA . PRO A 1 185 ? 10.373 18.899 2.544 1.00 92.31 185 PRO A CA 1
ATOM 1362 C C . PRO A 1 185 ? 11.809 19.269 2.905 1.00 92.31 185 PRO A C 1
ATOM 1364 O O . PRO A 1 185 ? 12.375 20.258 2.435 1.00 92.31 185 PRO A O 1
ATOM 1367 N N . GLY A 1 186 ? 12.427 18.421 3.729 1.00 85.56 186 GLY A N 1
ATOM 1368 C CA . GLY A 1 186 ? 13.859 18.500 4.004 1.00 85.56 186 GLY A CA 1
ATOM 1369 C C . GLY A 1 186 ? 14.716 18.156 2.778 1.00 85.56 186 GLY A C 1
ATOM 1370 O O . GLY A 1 186 ? 14.251 17.559 1.810 1.00 85.56 186 GLY A O 1
ATOM 1371 N N . SER A 1 187 ? 16.019 18.446 2.851 1.00 81.19 187 SER A N 1
ATOM 1372 C CA . SER A 1 187 ? 16.980 18.271 1.742 1.00 81.19 187 SER A CA 1
ATOM 1373 C C . SER A 1 187 ? 17.215 16.826 1.262 1.00 81.19 187 SER A C 1
ATOM 1375 O O . SER A 1 187 ? 18.060 16.609 0.402 1.00 81.19 187 SER A O 1
ATOM 1377 N N . TYR A 1 188 ? 16.551 15.837 1.860 1.00 84.25 188 TYR A N 1
ATOM 1378 C CA . TYR A 1 188 ? 16.690 14.408 1.551 1.00 84.25 188 TYR A CA 1
ATOM 1379 C C . TYR A 1 188 ? 15.404 13.788 0.994 1.00 84.25 188 TYR A C 1
ATOM 1381 O O . TYR A 1 188 ? 15.314 12.567 0.878 1.00 84.25 188 TYR A O 1
ATOM 1389 N N . ALA A 1 189 ? 14.399 14.609 0.689 1.00 91.56 189 ALA A N 1
ATOM 1390 C CA . ALA A 1 189 ? 13.179 14.126 0.070 1.00 91.56 189 ALA A CA 1
ATOM 1391 C C . ALA A 1 189 ? 13.446 13.582 -1.328 1.00 91.56 189 ALA A C 1
ATOM 1393 O O . ALA A 1 189 ? 14.239 14.137 -2.093 1.00 91.56 189 ALA A O 1
ATOM 1394 N N . ALA A 1 190 ? 12.741 12.508 -1.660 1.00 93.44 190 ALA A N 1
ATOM 1395 C CA . ALA A 1 190 ? 12.680 12.057 -3.029 1.00 93.44 190 ALA A CA 1
ATOM 1396 C C . ALA A 1 190 ? 11.915 13.069 -3.887 1.00 93.44 190 ALA A C 1
ATOM 1398 O O . ALA A 1 190 ? 10.992 13.740 -3.416 1.00 93.44 190 ALA A O 1
ATOM 1399 N N . THR A 1 191 ? 12.302 13.153 -5.153 1.00 93.38 191 THR A N 1
ATOM 1400 C CA . THR A 1 191 ? 11.656 14.003 -6.152 1.00 93.38 191 THR A CA 1
ATOM 1401 C C . THR A 1 191 ? 10.897 13.151 -7.151 1.00 93.38 191 THR A C 1
ATOM 1403 O O . THR A 1 191 ? 11.352 12.067 -7.520 1.00 93.38 191 THR A O 1
ATOM 1406 N N . ILE A 1 192 ? 9.768 13.681 -7.605 1.00 93.62 192 ILE A N 1
ATOM 1407 C CA . ILE A 1 192 ? 8.861 13.066 -8.566 1.00 93.62 192 ILE A CA 1
ATOM 1408 C C . ILE A 1 192 ? 8.673 14.053 -9.712 1.00 93.62 192 ILE A C 1
ATOM 1410 O O . ILE A 1 192 ? 8.193 15.165 -9.494 1.00 93.62 192 ILE A O 1
ATOM 1414 N N . THR A 1 193 ? 9.051 13.647 -10.920 1.00 94.25 193 THR A N 1
ATOM 1415 C CA . THR A 1 193 ? 8.935 14.482 -12.119 1.00 94.25 193 THR A CA 1
ATOM 1416 C C . THR A 1 193 ? 8.134 13.738 -13.184 1.00 94.25 193 THR A C 1
ATOM 1418 O O . THR A 1 193 ? 8.614 12.730 -13.702 1.00 94.25 193 THR A O 1
ATOM 1421 N N . PRO A 1 194 ? 6.922 14.200 -13.533 1.00 93.31 194 PRO A N 1
ATOM 1422 C CA . PRO A 1 194 ? 6.190 13.685 -14.685 1.00 93.31 194 PRO A CA 1
ATOM 1423 C C . PRO A 1 194 ? 6.985 13.890 -15.986 1.00 93.31 194 PRO A C 1
ATOM 1425 O O . PRO A 1 194 ? 7.372 15.014 -16.299 1.00 93.31 194 PRO A O 1
ATOM 1428 N N . ASP A 1 195 ? 7.202 12.823 -16.753 1.00 91.06 195 ASP A N 1
ATOM 1429 C CA . ASP A 1 195 ? 7.923 12.843 -18.028 1.00 91.06 195 ASP A CA 1
ATOM 1430 C C . ASP A 1 195 ? 7.321 11.828 -19.018 1.00 91.06 195 ASP A C 1
ATOM 1432 O O . ASP A 1 195 ? 7.380 10.611 -18.836 1.00 91.06 195 ASP A O 1
ATOM 1436 N N . ALA A 1 196 ? 6.740 12.336 -20.107 1.00 83.19 196 ALA A N 1
ATOM 1437 C CA . ALA A 1 196 ? 6.152 11.510 -21.159 1.00 83.19 196 ALA A CA 1
ATOM 1438 C C . ALA A 1 196 ? 7.200 10.838 -22.073 1.00 83.19 196 ALA A C 1
ATOM 1440 O O . ALA A 1 196 ? 6.847 9.932 -22.827 1.00 83.19 196 ALA A O 1
ATOM 1441 N N . GLN A 1 197 ? 8.463 11.274 -22.031 1.00 83.81 197 GLN A N 1
ATOM 1442 C CA . GLN A 1 197 ? 9.563 10.783 -22.874 1.00 83.81 1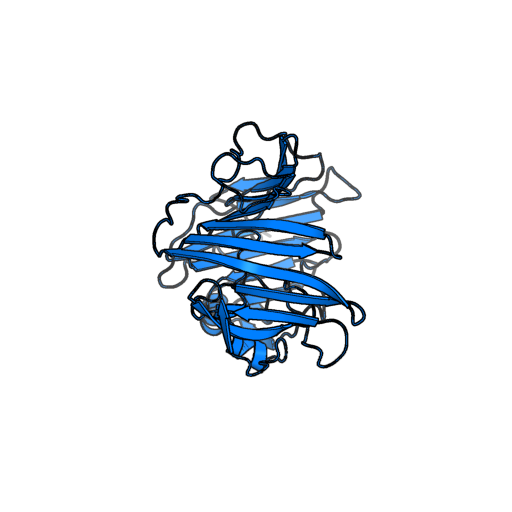97 GLN A CA 1
ATOM 1443 C C . GLN A 1 197 ? 10.704 10.167 -22.063 1.00 83.81 197 GLN A C 1
ATOM 1445 O O . GLN A 1 197 ? 11.855 10.114 -22.510 1.00 83.81 197 GLN A O 1
ATOM 1450 N N . VAL A 1 198 ? 10.374 9.674 -20.875 1.00 86.06 198 VAL A N 1
ATOM 1451 C CA . VAL A 1 198 ? 11.340 9.078 -19.969 1.00 86.06 198 VAL A CA 1
ATOM 1452 C C . VAL A 1 198 ? 12.093 7.917 -20.631 1.00 86.06 198 VAL A C 1
ATOM 1454 O O . VAL A 1 198 ? 11.519 7.061 -21.311 1.00 86.06 198 VAL A O 1
ATOM 1457 N N . ARG A 1 199 ? 13.413 7.886 -20.438 1.00 87.81 199 ARG A N 1
ATOM 1458 C CA . ARG A 1 199 ? 14.271 6.809 -20.943 1.00 87.81 199 ARG A CA 1
ATOM 1459 C C . ARG A 1 199 ? 14.353 5.688 -19.917 1.00 87.81 199 ARG A C 1
ATOM 1461 O O . ARG A 1 199 ? 14.597 5.939 -18.743 1.00 87.81 199 ARG A O 1
ATOM 1468 N N 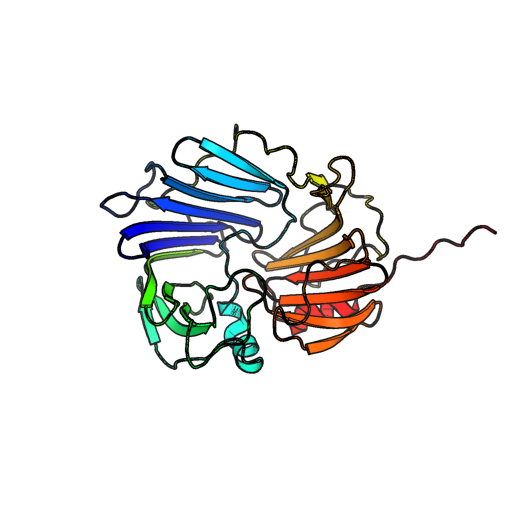. SER A 1 200 ? 14.210 4.451 -20.378 1.00 94.12 200 SER A N 1
ATOM 1469 C CA . SER A 1 200 ? 14.345 3.254 -19.551 1.00 94.12 200 SER A CA 1
ATOM 1470 C C . SER A 1 200 ? 14.983 2.113 -20.342 1.00 94.12 200 SER A C 1
ATOM 1472 O O . SER A 1 200 ? 15.038 2.148 -21.570 1.00 94.12 200 SER A O 1
ATOM 1474 N N . PHE A 1 201 ? 15.475 1.104 -19.627 1.00 94.88 201 PHE A N 1
ATOM 1475 C CA . PHE A 1 201 ? 16.016 -0.132 -20.195 1.00 94.88 201 PHE A CA 1
ATOM 1476 C C . PHE A 1 201 ? 14.931 -1.174 -20.519 1.00 94.88 201 PHE A C 1
ATOM 1478 O O . PHE A 1 201 ? 15.232 -2.193 -21.140 1.00 94.88 201 PHE A O 1
ATOM 1485 N N . ILE A 1 202 ? 13.668 -0.920 -20.159 1.00 96.19 202 ILE A N 1
ATOM 1486 C CA . ILE A 1 202 ? 12.510 -1.638 -20.708 1.00 96.19 202 ILE A CA 1
ATOM 1487 C C . ILE A 1 202 ? 11.755 -0.758 -21.702 1.00 96.19 202 ILE A C 1
ATOM 1489 O O . ILE A 1 202 ? 11.782 0.471 -21.609 1.00 96.19 202 ILE A O 1
ATOM 1493 N N . ALA A 1 203 ? 11.077 -1.387 -22.660 1.00 95.88 203 ALA A N 1
ATOM 1494 C CA . ALA A 1 203 ? 10.154 -0.677 -23.535 1.00 95.88 203 ALA A CA 1
ATOM 1495 C C . ALA A 1 203 ? 8.996 -0.094 -22.708 1.00 95.88 203 ALA A C 1
ATOM 1497 O O . ALA A 1 203 ? 8.622 -0.663 -21.681 1.00 95.88 203 ALA A O 1
ATOM 1498 N N . THR A 1 204 ? 8.407 1.014 -23.171 1.00 95.81 204 THR A N 1
ATOM 1499 C CA . THR A 1 204 ? 7.214 1.597 -22.543 1.00 95.81 204 THR A CA 1
ATOM 1500 C C . THR A 1 204 ? 6.132 0.521 -22.391 1.00 95.81 204 THR A C 1
ATOM 1502 O O . THR A 1 204 ? 5.665 -0.006 -23.406 1.00 95.81 204 THR A O 1
ATOM 1505 N N . PRO A 1 205 ? 5.725 0.179 -21.155 1.00 97.31 205 PRO A N 1
ATOM 1506 C CA . PRO A 1 205 ? 4.742 -0.867 -20.933 1.00 97.31 205 PRO A CA 1
ATOM 1507 C C . PRO A 1 205 ? 3.395 -0.504 -21.574 1.00 97.31 205 PRO A C 1
ATOM 1509 O O . PRO A 1 205 ? 2.918 0.621 -21.395 1.00 97.31 205 PRO A O 1
ATOM 1512 N N . PRO A 1 206 ? 2.751 -1.425 -22.310 1.00 96.81 206 PRO A N 1
ATOM 1513 C CA . PRO A 1 206 ? 1.402 -1.192 -22.804 1.00 96.81 206 PRO A CA 1
ATOM 1514 C C . PRO A 1 206 ? 0.394 -1.269 -21.645 1.00 96.81 206 PRO A C 1
ATOM 1516 O O . PRO A 1 206 ? 0.614 -2.048 -20.718 1.00 96.81 206 PRO A O 1
ATOM 1519 N N . PRO A 1 207 ? -0.757 -0.575 -21.704 1.00 97.50 207 PRO A N 1
ATOM 1520 C CA . PRO A 1 207 ? -1.783 -0.717 -20.675 1.00 97.50 207 PRO A CA 1
ATOM 1521 C C . PRO A 1 207 ? -2.239 -2.179 -20.484 1.00 97.50 207 PRO A C 1
ATOM 1523 O O . PRO A 1 207 ? -2.439 -2.903 -21.477 1.00 97.50 207 PRO A O 1
ATOM 1526 N N . PRO A 1 208 ? -2.414 -2.646 -19.232 1.00 97.81 208 PRO A N 1
ATOM 1527 C CA . PRO A 1 208 ? -3.099 -3.901 -18.936 1.00 97.81 208 PRO A CA 1
ATOM 1528 C C . PRO A 1 208 ? -4.521 -3.924 -19.519 1.00 97.81 208 PRO A C 1
ATOM 1530 O O . PRO A 1 208 ? -5.136 -2.881 -19.732 1.00 97.81 208 PRO A O 1
ATOM 1533 N N . ALA A 1 209 ? -5.071 -5.114 -19.768 1.00 96.31 209 ALA A N 1
ATOM 1534 C CA . ALA A 1 209 ? -6.438 -5.237 -20.278 1.00 96.31 209 ALA A CA 1
ATOM 1535 C C . ALA A 1 209 ? -7.450 -4.633 -19.285 1.00 96.31 209 ALA A C 1
ATOM 1537 O O . ALA A 1 209 ? -7.453 -5.001 -18.114 1.00 96.31 209 ALA A O 1
ATOM 1538 N N . GLY A 1 210 ? -8.291 -3.708 -19.759 1.00 97.00 210 GLY A N 1
ATOM 1539 C CA . GLY A 1 210 ? -9.267 -2.978 -18.936 1.00 97.00 210 GLY A CA 1
ATOM 1540 C C . GLY A 1 210 ? -8.705 -1.761 -18.193 1.00 97.00 210 GLY A C 1
ATOM 1541 O O . GLY A 1 210 ? -9.479 -0.960 -17.686 1.00 97.00 210 GLY A O 1
ATOM 1542 N N . PHE A 1 211 ? -7.383 -1.573 -18.176 1.00 98.44 211 PHE A N 1
ATOM 1543 C CA . PHE A 1 211 ? -6.740 -0.455 -17.493 1.00 98.44 211 PHE A CA 1
ATOM 1544 C C . PHE A 1 211 ? -6.411 0.676 -18.472 1.00 98.44 211 PHE A C 1
ATOM 1546 O O . PHE A 1 211 ? -6.142 0.445 -19.652 1.00 98.44 211 PHE A O 1
ATOM 1553 N N . GLN A 1 212 ? -6.379 1.904 -17.962 1.00 98.12 212 GLN A N 1
ATOM 1554 C CA . GLN A 1 212 ? -5.947 3.098 -18.688 1.00 98.12 212 GLN A CA 1
ATOM 1555 C C . GLN A 1 212 ? -4.700 3.703 -18.031 1.00 98.12 212 GLN A C 1
ATOM 1557 O O . GLN A 1 212 ? -4.540 3.569 -16.817 1.00 98.12 212 GLN A O 1
ATOM 1562 N N . PRO A 1 213 ? -3.810 4.379 -18.782 1.00 97.00 213 PRO A N 1
ATOM 1563 C CA . PRO A 1 213 ? -2.729 5.159 -18.187 1.00 97.00 213 PRO A CA 1
ATOM 1564 C C . PRO A 1 213 ? -3.268 6.210 -17.209 1.00 97.00 213 PRO A C 1
ATOM 1566 O O . PRO A 1 213 ? -4.178 6.967 -17.542 1.00 97.00 213 PRO A O 1
ATOM 1569 N N . ALA A 1 214 ? -2.670 6.300 -16.024 1.00 95.50 214 ALA A N 1
ATOM 1570 C CA . ALA A 1 214 ? -3.050 7.249 -14.977 1.00 95.50 214 ALA A CA 1
ATOM 1571 C C . ALA A 1 214 ? -2.245 8.563 -15.044 1.00 95.50 214 ALA A C 1
ATOM 1573 O O . ALA A 1 214 ? -1.941 9.168 -14.018 1.00 95.50 214 ALA A O 1
ATOM 1574 N N . GLY A 1 215 ? -1.876 8.985 -16.257 1.00 93.75 215 GLY A N 1
ATOM 1575 C CA . GLY A 1 215 ? -0.992 10.122 -16.519 1.00 93.75 215 GLY A CA 1
ATOM 1576 C C . GLY A 1 215 ? 0.292 9.725 -17.258 1.00 93.75 215 GLY A C 1
ATOM 1577 O O . GLY A 1 215 ? 0.439 8.567 -17.665 1.00 93.75 215 GLY A O 1
ATOM 1578 N N . PRO A 1 216 ? 1.214 10.682 -17.477 1.00 94.75 216 PRO A N 1
ATOM 1579 C CA . PRO A 1 216 ? 2.544 10.379 -17.997 1.00 94.75 216 PRO A CA 1
ATOM 1580 C C . PRO A 1 216 ? 3.326 9.492 -17.018 1.00 94.75 216 PRO A C 1
ATOM 1582 O O . PRO A 1 216 ? 3.001 9.405 -15.832 1.00 94.75 216 PRO A O 1
ATOM 1585 N N . ALA A 1 217 ? 4.385 8.859 -17.520 1.00 95.88 217 ALA A N 1
ATOM 1586 C CA . ALA A 1 217 ? 5.342 8.186 -16.656 1.00 95.88 217 ALA A CA 1
ATOM 1587 C C . ALA A 1 217 ? 6.034 9.193 -15.724 1.00 95.88 217 ALA A C 1
ATOM 1589 O O . ALA A 1 217 ? 6.028 10.401 -15.970 1.00 95.88 217 ALA A O 1
ATOM 1590 N N . VAL A 1 218 ? 6.619 8.694 -14.643 1.00 95.81 218 VAL A N 1
ATOM 1591 C CA . VAL A 1 218 ? 7.252 9.519 -13.614 1.00 95.81 218 VAL A CA 1
ATOM 1592 C C . VAL A 1 218 ? 8.712 9.114 -13.441 1.00 95.81 218 VAL A C 1
ATOM 1594 O O . VAL A 1 218 ? 8.982 7.941 -13.198 1.00 95.81 218 VAL A O 1
ATOM 1597 N N . ASP A 1 219 ? 9.634 10.080 -13.516 1.00 95.75 219 ASP A N 1
ATOM 1598 C CA . ASP A 1 219 ? 11.009 9.943 -13.015 1.00 95.75 219 ASP A CA 1
ATOM 1599 C C . ASP A 1 219 ? 10.994 10.154 -11.494 1.00 95.75 219 ASP A C 1
ATOM 1601 O O . ASP A 1 219 ? 10.620 11.220 -10.990 1.00 95.75 219 ASP A O 1
ATOM 1605 N N . PHE A 1 220 ? 11.371 9.112 -10.762 1.00 95.38 220 PHE A N 1
ATOM 1606 C CA . PHE A 1 220 ? 11.553 9.120 -9.323 1.00 95.38 220 PHE A CA 1
ATOM 1607 C C . PHE A 1 220 ? 13.038 9.110 -8.991 1.00 95.38 220 PHE A C 1
ATOM 1609 O O . PHE A 1 220 ? 13.794 8.257 -9.457 1.00 95.38 220 PHE A O 1
ATOM 1616 N N . ARG A 1 221 ? 13.450 10.016 -8.102 1.00 94.44 221 ARG A N 1
ATOM 1617 C CA . ARG A 1 221 ? 14.835 10.082 -7.629 1.00 94.44 221 ARG A CA 1
ATOM 1618 C C . ARG A 1 221 ? 14.881 10.176 -6.122 1.00 94.44 221 ARG A C 1
ATOM 1620 O O . ARG A 1 221 ? 14.312 11.096 -5.541 1.00 94.44 221 ARG A O 1
ATOM 1627 N N . LEU A 1 222 ? 15.621 9.264 -5.507 1.00 92.88 222 LEU A N 1
ATOM 1628 C CA . LEU A 1 222 ? 15.929 9.280 -4.085 1.00 92.88 222 LEU A CA 1
ATOM 1629 C C . LEU A 1 222 ? 17.384 9.740 -3.888 1.00 92.88 222 LEU A C 1
ATOM 1631 O O . LEU A 1 222 ? 18.293 9.067 -4.384 1.00 92.88 222 LEU A O 1
ATOM 1635 N N . PRO A 1 223 ? 17.641 10.848 -3.169 1.00 91.19 223 PRO A N 1
ATOM 1636 C CA . PRO A 1 223 ? 19.002 11.296 -2.876 1.00 91.19 223 PRO A CA 1
ATOM 1637 C C . PRO A 1 223 ? 19.826 10.253 -2.105 1.00 91.19 223 PRO A C 1
ATOM 1639 O O . PRO A 1 223 ? 19.315 9.568 -1.217 1.00 91.19 223 PRO A O 1
ATOM 1642 N N . ASP A 1 224 ? 21.123 10.155 -2.402 1.00 87.56 224 ASP A N 1
ATOM 1643 C CA . ASP A 1 224 ? 22.055 9.328 -1.632 1.00 87.56 224 ASP A CA 1
ATOM 1644 C C . ASP A 1 224 ? 22.243 9.931 -0.228 1.00 87.56 224 ASP A C 1
ATOM 1646 O O . ASP A 1 224 ? 22.558 11.116 -0.068 1.00 87.56 224 ASP A O 1
ATOM 1650 N N . ARG A 1 225 ? 22.068 9.101 0.809 1.00 82.44 225 ARG A N 1
ATOM 1651 C CA . ARG A 1 225 ? 22.174 9.522 2.218 1.00 82.44 225 ARG A CA 1
ATOM 1652 C C . ARG A 1 225 ? 23.554 10.077 2.579 1.00 82.44 225 ARG A C 1
ATOM 1654 O O . ARG A 1 225 ? 23.647 10.943 3.445 1.00 82.44 225 ARG A O 1
ATOM 1661 N N . ASN A 1 226 ? 24.605 9.582 1.933 1.00 83.75 226 ASN A N 1
ATOM 1662 C CA . ASN A 1 226 ? 25.998 9.938 2.185 1.00 83.75 226 ASN A CA 1
ATOM 1663 C C . ASN A 1 226 ? 26.542 10.951 1.165 1.00 83.75 226 ASN A C 1
ATOM 1665 O O . ASN A 1 226 ? 27.569 11.574 1.423 1.00 83.75 226 ASN A O 1
ATOM 1669 N N . ALA A 1 227 ? 25.878 11.127 0.019 1.00 82.06 227 ALA A N 1
ATOM 1670 C CA . ALA A 1 227 ? 26.337 12.001 -1.058 1.00 82.06 227 ALA A CA 1
ATOM 1671 C C . ALA A 1 227 ? 25.171 12.743 -1.731 1.00 82.06 227 ALA A C 1
ATOM 1673 O O . ALA A 1 227 ? 24.808 12.442 -2.861 1.00 82.06 227 ALA A O 1
ATOM 1674 N N . ARG A 1 228 ? 24.630 13.773 -1.064 1.00 71.94 228 ARG A N 1
ATOM 1675 C CA . ARG A 1 228 ? 23.392 14.492 -1.451 1.00 71.94 228 ARG A CA 1
ATOM 1676 C C . ARG A 1 228 ? 23.306 14.987 -2.902 1.00 71.94 228 ARG A C 1
ATOM 1678 O O . ARG A 1 228 ? 22.206 15.174 -3.403 1.00 71.94 228 ARG A O 1
ATOM 1685 N N . ALA A 1 229 ? 24.440 15.240 -3.557 1.00 78.44 229 ALA A N 1
ATOM 1686 C CA . ALA A 1 229 ? 24.485 15.656 -4.962 1.00 78.44 229 ALA A CA 1
ATOM 1687 C C . ALA A 1 229 ? 24.219 14.504 -5.955 1.00 78.44 229 ALA A C 1
ATOM 1689 O O . ALA A 1 229 ? 24.084 14.746 -7.151 1.00 78.44 229 ALA A O 1
ATOM 1690 N N . HIS A 1 230 ? 24.153 13.263 -5.471 1.00 83.25 230 HIS A N 1
ATOM 1691 C CA . HIS A 1 230 ? 23.946 12.055 -6.259 1.00 83.25 230 HIS A CA 1
ATOM 1692 C C . HIS A 1 230 ? 22.639 11.375 -5.846 1.00 83.25 230 HIS A C 1
ATOM 1694 O O . HIS A 1 230 ? 22.225 11.436 -4.688 1.00 83.25 230 HIS A O 1
ATOM 1700 N N . ALA A 1 231 ? 21.997 10.699 -6.796 1.00 85.25 231 ALA A N 1
ATOM 1701 C CA . ALA A 1 231 ? 20.867 9.833 -6.498 1.00 85.25 231 ALA A CA 1
ATOM 1702 C C . ALA A 1 231 ? 21.376 8.475 -5.989 1.00 85.25 231 ALA A C 1
ATOM 1704 O O . ALA A 1 231 ? 22.241 7.860 -6.612 1.00 85.25 231 ALA A O 1
ATOM 1705 N N . GLY A 1 232 ? 20.837 8.015 -4.859 1.00 89.25 232 GLY A N 1
ATOM 1706 C CA . GLY A 1 232 ? 21.049 6.659 -4.353 1.00 89.25 232 GLY A CA 1
ATOM 1707 C C . GLY A 1 232 ? 20.185 5.640 -5.094 1.00 89.25 232 GLY A C 1
ATOM 1708 O O . GLY A 1 232 ? 20.623 4.517 -5.322 1.00 89.25 232 GLY A O 1
ATOM 1709 N N . ALA A 1 233 ? 18.995 6.059 -5.529 1.00 93.25 233 ALA A N 1
ATOM 1710 C CA . ALA A 1 233 ? 18.122 5.284 -6.401 1.00 93.25 233 ALA A CA 1
ATOM 1711 C C . ALA A 1 233 ? 17.439 6.200 -7.419 1.00 93.25 233 ALA A C 1
ATOM 1713 O O . ALA A 1 233 ? 17.049 7.327 -7.094 1.00 93.25 233 ALA A O 1
ATOM 1714 N N . VAL A 1 234 ? 17.286 5.700 -8.641 1.00 95.19 234 VAL A N 1
ATOM 1715 C CA . VAL A 1 234 ? 16.486 6.328 -9.696 1.00 95.19 234 VAL A CA 1
ATOM 1716 C C . VAL A 1 234 ? 15.569 5.289 -10.312 1.00 95.19 234 VAL A C 1
ATOM 1718 O O . VAL A 1 234 ? 15.973 4.138 -10.488 1.00 95.19 234 VAL A O 1
ATOM 1721 N N . SER A 1 235 ? 14.343 5.669 -10.641 1.00 96.88 235 SER A N 1
ATOM 1722 C CA . SER A 1 235 ? 13.426 4.778 -11.338 1.00 96.88 235 SER A CA 1
ATOM 1723 C C . SER A 1 235 ? 12.413 5.525 -12.178 1.00 96.88 235 SER A C 1
ATOM 1725 O O . SER A 1 235 ? 12.140 6.705 -11.987 1.00 96.88 235 SER A O 1
ATOM 1727 N N . VAL A 1 236 ? 11.860 4.795 -13.135 1.00 97.38 236 VAL A N 1
ATOM 1728 C CA . VAL A 1 236 ? 10.759 5.231 -13.976 1.00 97.38 236 VAL A CA 1
ATOM 1729 C C . VAL A 1 236 ? 9.525 4.448 -13.584 1.00 97.38 236 VAL A C 1
ATOM 1731 O O . VAL A 1 236 ? 9.583 3.220 -13.562 1.00 97.38 236 VAL A O 1
ATOM 1734 N N . VAL A 1 237 ? 8.416 5.137 -13.325 1.00 97.50 237 VAL A N 1
ATOM 1735 C CA . VAL A 1 237 ? 7.144 4.514 -12.945 1.00 97.50 237 VAL A CA 1
ATOM 1736 C C . VAL A 1 237 ? 6.076 4.797 -13.996 1.00 97.50 237 VAL A C 1
ATOM 1738 O O . VAL A 1 237 ? 5.730 5.950 -14.250 1.00 97.50 237 VAL A O 1
ATOM 1741 N N . TRP A 1 238 ? 5.509 3.738 -14.570 1.00 97.88 238 TRP A N 1
ATOM 1742 C CA . TRP A 1 238 ? 4.279 3.780 -15.361 1.00 97.88 238 TRP A CA 1
ATOM 1743 C C . TRP A 1 238 ? 3.122 3.296 -14.505 1.00 97.88 238 TRP A C 1
ATOM 1745 O O . TRP A 1 238 ? 3.224 2.266 -13.843 1.00 97.88 238 TRP A O 1
ATOM 1755 N N . THR A 1 239 ? 2.012 4.023 -14.539 1.00 97.88 239 THR A N 1
ATOM 1756 C CA . THR A 1 239 ? 0.857 3.738 -13.686 1.00 97.88 239 THR A CA 1
ATOM 1757 C C . THR A 1 239 ? -0.381 3.553 -14.533 1.00 97.88 239 THR A C 1
ATOM 1759 O O . THR A 1 239 ? -0.663 4.363 -15.416 1.00 97.88 239 THR A O 1
ATOM 1762 N N . PHE A 1 240 ? -1.134 2.501 -14.238 1.00 98.25 240 PHE A N 1
ATOM 1763 C CA . PHE A 1 240 ? -2.365 2.156 -14.925 1.00 98.25 240 PHE A CA 1
ATOM 1764 C C . PHE A 1 240 ? -3.477 1.945 -13.907 1.00 98.25 240 PHE A C 1
ATOM 1766 O O . PHE A 1 240 ? -3.246 1.340 -12.859 1.00 98.25 240 PHE A O 1
ATOM 1773 N N . THR A 1 241 ? -4.686 2.399 -14.216 1.00 97.81 241 THR A N 1
ATOM 1774 C CA . THR A 1 241 ? -5.845 2.267 -13.328 1.00 97.81 241 THR A CA 1
ATOM 1775 C C . THR A 1 241 ? -7.056 1.682 -14.036 1.00 97.81 241 THR A C 1
ATOM 1777 O O . THR A 1 241 ? -7.266 1.891 -15.230 1.00 97.81 241 THR A O 1
ATOM 1780 N N . ASP A 1 242 ? -7.865 0.962 -13.265 1.00 96.56 242 ASP A N 1
ATOM 1781 C CA . ASP A 1 242 ? -9.234 0.590 -13.612 1.00 96.56 242 ASP A CA 1
ATOM 1782 C C . ASP A 1 242 ? -10.119 0.793 -12.375 1.00 96.56 242 ASP A C 1
ATOM 1784 O O . ASP A 1 242 ? -10.143 -0.023 -11.445 1.00 96.56 242 ASP A O 1
ATOM 1788 N N . GLY A 1 243 ? -10.774 1.954 -12.319 1.00 93.38 243 GLY A N 1
ATOM 1789 C CA . GLY A 1 243 ? -11.496 2.410 -11.135 1.00 93.38 243 GLY A CA 1
ATOM 1790 C C . GLY A 1 243 ? -10.581 2.454 -9.896 1.00 93.38 243 GLY A C 1
ATOM 1791 O O . GLY A 1 243 ? -9.589 3.183 -9.908 1.00 93.38 243 GLY A O 1
ATOM 1792 N N . PRO A 1 244 ? -10.892 1.716 -8.810 1.00 92.50 244 PRO A N 1
ATOM 1793 C CA . PRO A 1 244 ? -10.054 1.670 -7.608 1.00 92.50 244 PRO A CA 1
ATOM 1794 C C . PRO A 1 244 ? -8.805 0.789 -7.740 1.00 92.50 244 PRO A C 1
ATOM 1796 O O . PRO A 1 244 ? -7.982 0.784 -6.826 1.00 92.50 244 PRO A O 1
ATOM 1799 N N . ARG A 1 245 ? -8.683 0.007 -8.817 1.00 94.81 245 ARG A N 1
ATOM 1800 C CA . ARG A 1 245 ? -7.559 -0.909 -9.019 1.00 94.81 245 ARG A CA 1
ATOM 1801 C C . ARG A 1 245 ? -6.403 -0.168 -9.664 1.00 94.81 245 ARG A C 1
ATOM 1803 O O . ARG A 1 245 ? -6.613 0.650 -10.561 1.00 94.81 245 ARG A O 1
ATOM 1810 N N . VAL A 1 246 ? -5.188 -0.493 -9.248 1.00 96.75 246 VAL A N 1
ATOM 1811 C CA . VAL A 1 246 ? -3.964 0.081 -9.806 1.00 96.75 246 VAL A CA 1
ATOM 1812 C C . VAL A 1 246 ? -2.960 -1.012 -10.122 1.00 96.75 246 VAL A C 1
ATOM 1814 O O . VAL A 1 246 ? -2.822 -1.969 -9.365 1.00 96.75 246 VAL A O 1
ATOM 1817 N N . ILE A 1 247 ? -2.262 -0.852 -11.243 1.00 98.12 247 ILE A N 1
ATOM 1818 C CA . ILE A 1 247 ? -1.041 -1.584 -11.564 1.00 98.12 247 ILE A CA 1
ATOM 1819 C C . ILE A 1 247 ? 0.049 -0.556 -11.857 1.00 98.12 247 ILE A C 1
ATOM 1821 O O . ILE A 1 247 ? -0.149 0.345 -12.674 1.00 98.12 247 ILE A O 1
ATOM 1825 N N . THR A 1 248 ? 1.205 -0.699 -11.222 1.00 97.94 248 THR A N 1
ATOM 1826 C CA . THR A 1 248 ? 2.403 0.078 -11.536 1.00 97.94 248 THR A CA 1
ATOM 1827 C C . THR A 1 248 ? 3.467 -0.833 -12.121 1.00 97.94 248 THR A C 1
ATOM 1829 O O . THR A 1 248 ? 3.646 -1.972 -11.691 1.00 97.94 248 THR A O 1
ATOM 1832 N N . VAL A 1 249 ? 4.168 -0.329 -13.131 1.00 98.38 249 VAL A N 1
ATOM 1833 C CA . VAL A 1 249 ? 5.422 -0.906 -13.611 1.00 98.38 249 VAL A CA 1
ATOM 1834 C C . VAL A 1 249 ? 6.507 0.079 -13.268 1.00 98.38 249 VAL A C 1
ATOM 1836 O O . VAL A 1 249 ? 6.388 1.265 -13.561 1.00 98.38 249 VAL A O 1
ATOM 1839 N N . GLU A 1 250 ? 7.569 -0.416 -12.672 1.00 98.00 250 GLU A N 1
ATOM 1840 C CA . GLU A 1 250 ? 8.703 0.382 -12.287 1.00 98.00 250 GLU A CA 1
ATOM 1841 C C . GLU A 1 250 ? 9.984 -0.259 -12.795 1.00 98.00 250 GLU A C 1
ATOM 1843 O O . GLU A 1 250 ? 10.206 -1.452 -12.608 1.00 98.00 250 GLU A O 1
ATOM 1848 N N . ALA A 1 251 ? 10.825 0.541 -13.438 1.00 98.12 251 ALA A N 1
ATOM 1849 C CA . ALA A 1 251 ? 12.147 0.133 -13.880 1.00 98.12 251 ALA A CA 1
ATOM 1850 C C . ALA A 1 251 ? 13.171 1.080 -13.270 1.00 98.12 251 ALA A C 1
ATOM 1852 O O . ALA A 1 251 ? 13.145 2.283 -13.543 1.00 98.12 251 ALA A O 1
ATOM 1853 N N . GLY A 1 252 ? 14.043 0.545 -12.422 1.00 97.06 252 GLY A N 1
ATOM 1854 C CA . GLY A 1 252 ? 14.956 1.345 -11.623 1.00 97.06 252 GLY A CA 1
ATOM 1855 C C . GLY A 1 252 ? 16.376 0.820 -11.594 1.00 97.06 252 GLY A C 1
ATOM 1856 O O . GLY A 1 252 ? 16.688 -0.275 -12.066 1.00 97.06 252 GLY A O 1
ATOM 1857 N N . SER A 1 253 ? 17.242 1.651 -11.032 1.00 96.31 253 SER A N 1
ATOM 1858 C CA . SER A 1 253 ? 18.598 1.284 -10.667 1.00 96.31 253 SER A CA 1
ATOM 1859 C C . SER A 1 253 ? 18.964 1.880 -9.316 1.00 96.31 253 SER A C 1
ATOM 1861 O O . SER A 1 253 ? 18.697 3.062 -9.075 1.00 96.31 253 SER A O 1
ATOM 1863 N N . GLU A 1 254 ? 19.615 1.094 -8.465 1.00 93.50 254 GLU A N 1
ATOM 1864 C CA . GLU A 1 254 ? 20.231 1.597 -7.235 1.00 93.50 254 GLU A CA 1
ATOM 1865 C C . GLU A 1 254 ? 21.752 1.652 -7.355 1.00 93.50 254 GLU A C 1
ATOM 1867 O O . GLU A 1 254 ? 22.394 0.821 -8.006 1.00 93.50 254 GLU A O 1
ATOM 1872 N N . SER A 1 255 ? 22.356 2.636 -6.691 1.00 87.44 255 SER A N 1
ATOM 1873 C CA . SER A 1 255 ? 23.807 2.699 -6.586 1.00 87.44 255 SER A CA 1
ATOM 1874 C C . SER A 1 255 ? 24.338 1.475 -5.821 1.00 87.44 255 SER A C 1
ATOM 1876 O O . SER A 1 255 ? 23.677 0.914 -4.949 1.00 87.44 255 SER A O 1
ATOM 1878 N N . ARG A 1 256 ? 25.563 1.040 -6.151 1.00 86.75 256 ARG A N 1
ATOM 1879 C CA . ARG A 1 256 ? 26.251 -0.105 -5.511 1.00 86.75 256 ARG A CA 1
ATOM 1880 C C . ARG A 1 256 ? 25.587 -1.473 -5.721 1.00 86.75 256 ARG A C 1
ATOM 1882 O O . ARG A 1 256 ? 25.875 -2.398 -4.967 1.00 86.75 256 ARG A O 1
ATOM 1889 N N . GLY A 1 257 ? 24.750 -1.618 -6.747 1.00 88.44 257 GLY A N 1
ATOM 1890 C CA . GLY A 1 257 ? 24.150 -2.909 -7.085 1.00 88.44 257 GLY A CA 1
ATOM 1891 C C . GLY A 1 257 ? 22.999 -3.323 -6.164 1.00 88.44 257 GLY A C 1
ATOM 1892 O O . GLY A 1 257 ? 22.684 -4.506 -6.105 1.00 88.44 257 GLY A O 1
ATOM 1893 N N . GLY A 1 258 ? 22.421 -2.376 -5.416 1.00 91.31 258 GLY A N 1
ATOM 1894 C CA . GLY A 1 258 ? 21.294 -2.630 -4.519 1.00 91.31 258 GLY A CA 1
ATOM 1895 C C . GLY A 1 258 ? 20.000 -2.988 -5.255 1.00 91.31 258 GLY A C 1
ATOM 1896 O O . GLY A 1 258 ? 19.843 -2.723 -6.448 1.00 91.31 258 GLY A O 1
ATOM 1897 N N . LEU A 1 259 ? 19.067 -3.577 -4.511 1.00 95.19 259 LEU A N 1
ATOM 1898 C CA . LEU A 1 259 ? 17.697 -3.847 -4.937 1.00 95.19 259 LEU A CA 1
ATOM 1899 C C . LEU A 1 259 ? 16.738 -3.219 -3.916 1.00 95.19 259 LEU A C 1
ATOM 1901 O O . LEU A 1 259 ? 17.054 -3.183 -2.723 1.00 95.19 259 LEU A O 1
ATOM 1905 N N . PRO A 1 260 ? 15.528 -2.808 -4.331 1.00 92.69 260 PRO A N 1
ATOM 1906 C CA . PRO A 1 260 ? 14.576 -2.144 -3.444 1.00 92.69 260 PRO A CA 1
ATOM 1907 C C . PRO A 1 260 ? 13.795 -3.144 -2.566 1.00 92.69 260 PRO A C 1
ATOM 1909 O O . PRO A 1 260 ? 12.768 -2.797 -1.975 1.00 92.69 260 PRO A O 1
ATOM 1912 N N . TRP A 1 261 ? 14.251 -4.396 -2.514 1.00 94.56 261 TRP A N 1
ATOM 1913 C CA . TRP A 1 261 ? 13.764 -5.490 -1.680 1.00 94.56 261 TRP A CA 1
ATOM 1914 C C . TRP A 1 261 ? 14.956 -6.245 -1.090 1.00 94.56 261 TRP A C 1
ATOM 1916 O O . TRP A 1 261 ? 16.095 -6.081 -1.530 1.00 94.56 261 TRP A O 1
ATOM 1926 N N . ARG A 1 262 ? 14.700 -7.079 -0.081 1.00 93.25 262 ARG A N 1
ATOM 1927 C CA . ARG A 1 262 ? 15.732 -7.920 0.539 1.00 93.25 262 ARG A CA 1
ATOM 1928 C C . ARG A 1 262 ? 15.385 -9.386 0.366 1.00 93.25 262 ARG A C 1
ATOM 1930 O O . ARG A 1 262 ? 14.214 -9.755 0.399 1.00 93.25 262 ARG A O 1
ATOM 1937 N N . ASP A 1 263 ? 16.408 -10.220 0.251 1.00 91.06 263 ASP A N 1
ATOM 1938 C CA . ASP A 1 263 ? 16.212 -11.663 0.304 1.00 91.06 263 ASP A CA 1
ATOM 1939 C C . ASP A 1 263 ? 15.594 -12.055 1.650 1.00 91.06 263 ASP A C 1
ATOM 1941 O O . ASP A 1 263 ? 16.053 -11.629 2.712 1.00 91.06 263 ASP A O 1
ATOM 1945 N N . GLY A 1 264 ? 14.523 -12.848 1.592 1.00 90.81 264 GLY A N 1
ATOM 1946 C CA . GLY A 1 264 ? 13.795 -13.303 2.775 1.00 90.81 264 GLY A CA 1
ATOM 1947 C C . GLY A 1 264 ? 12.906 -12.251 3.447 1.00 90.81 264 GLY A C 1
ATOM 1948 O O . GLY A 1 264 ? 12.431 -12.513 4.548 1.00 90.81 264 GLY A O 1
ATOM 1949 N N . ASP A 1 265 ? 12.651 -11.090 2.825 1.00 92.31 265 ASP A N 1
ATOM 1950 C CA . ASP A 1 265 ? 11.692 -10.109 3.366 1.00 92.31 265 ASP A CA 1
ATOM 1951 C C . ASP A 1 265 ? 10.230 -10.597 3.341 1.00 92.31 265 ASP A C 1
ATOM 1953 O O . ASP A 1 265 ? 9.400 -10.109 4.102 1.00 92.31 265 ASP A O 1
ATOM 1957 N N . THR A 1 266 ? 9.923 -11.576 2.490 1.00 95.56 266 THR A N 1
ATOM 1958 C CA . THR A 1 266 ? 8.643 -12.285 2.404 1.00 95.56 266 THR A CA 1
ATOM 1959 C C . THR A 1 266 ? 8.837 -13.657 1.749 1.00 95.56 266 THR A C 1
ATOM 1961 O O . THR A 1 266 ? 9.906 -13.967 1.209 1.00 95.56 266 THR A O 1
ATOM 1964 N N . VAL A 1 267 ? 7.793 -14.489 1.769 1.00 96.06 267 VAL A N 1
ATOM 1965 C CA . VAL A 1 267 ? 7.741 -15.727 0.983 1.00 96.06 267 VAL A CA 1
ATOM 1966 C C . VAL A 1 267 ? 7.563 -15.372 -0.488 1.00 96.06 267 VAL A C 1
ATOM 1968 O O . VAL A 1 267 ? 6.604 -14.698 -0.877 1.00 96.06 267 VAL A O 1
ATOM 1971 N N . THR A 1 268 ? 8.482 -15.867 -1.316 1.00 97.06 268 THR A N 1
ATOM 1972 C CA . THR A 1 268 ? 8.447 -15.649 -2.761 1.00 97.06 268 THR A CA 1
ATOM 1973 C C . THR A 1 268 ? 8.291 -16.944 -3.540 1.00 97.06 268 THR A C 1
ATOM 1975 O O . THR A 1 268 ? 8.743 -18.004 -3.108 1.00 97.06 268 THR A O 1
ATOM 1978 N N . GLU A 1 269 ? 7.680 -16.850 -4.719 1.00 97.56 269 GLU A N 1
ATOM 1979 C CA . GLU A 1 269 ? 7.596 -17.960 -5.670 1.00 97.56 269 GLU A CA 1
ATOM 1980 C C . GLU A 1 269 ? 8.230 -17.566 -6.995 1.00 97.56 269 GLU A C 1
ATOM 1982 O O . GLU A 1 269 ? 8.028 -16.453 -7.486 1.00 97.56 269 GLU A O 1
ATOM 1987 N N . LYS A 1 270 ? 9.006 -18.482 -7.574 1.00 98.19 270 LYS A N 1
ATOM 1988 C CA . LYS A 1 270 ? 9.698 -18.249 -8.841 1.00 98.19 270 LYS A CA 1
ATOM 1989 C C . LYS A 1 270 ? 8.709 -18.271 -9.997 1.00 98.19 270 LYS A C 1
ATOM 1991 O O . LYS A 1 270 ? 7.902 -19.188 -10.108 1.00 98.19 270 LYS A O 1
ATOM 1996 N N . VAL A 1 271 ? 8.853 -17.308 -10.896 1.00 98.31 271 VAL A N 1
ATOM 1997 C CA . VAL A 1 271 ? 8.163 -17.269 -12.188 1.00 98.31 271 VAL A CA 1
ATOM 1998 C C . VAL A 1 271 ? 9.177 -16.928 -13.279 1.00 98.31 271 VAL A C 1
ATOM 2000 O O . VAL A 1 271 ? 10.308 -16.530 -13.001 1.00 98.31 271 VAL A O 1
ATOM 2003 N N . THR A 1 272 ? 8.824 -17.126 -14.543 1.00 98.50 272 THR A N 1
ATOM 2004 C CA . THR A 1 272 ? 9.667 -16.713 -15.673 1.00 98.50 272 THR A CA 1
ATOM 2005 C C . THR A 1 272 ? 8.820 -15.892 -16.623 1.00 98.50 272 THR A C 1
ATOM 2007 O O . THR A 1 272 ? 7.843 -16.396 -17.167 1.00 98.50 272 THR A O 1
ATOM 2010 N N . LEU A 1 273 ? 9.184 -14.626 -16.803 1.00 98.31 273 LEU A N 1
ATOM 2011 C CA . LEU A 1 273 ? 8.490 -13.702 -17.690 1.00 98.31 273 LEU A CA 1
ATOM 2012 C C . LEU A 1 273 ? 9.052 -13.826 -19.105 1.00 98.31 273 LEU A C 1
ATOM 2014 O O . LEU A 1 273 ? 10.265 -13.878 -19.297 1.00 98.31 273 LEU A O 1
ATOM 2018 N N . THR A 1 274 ? 8.172 -13.813 -20.105 1.00 97.00 274 THR A N 1
ATOM 2019 C CA . THR A 1 274 ? 8.538 -14.080 -21.507 1.00 97.00 274 THR A CA 1
ATOM 2020 C C . THR A 1 274 ? 9.606 -13.123 -22.039 1.00 97.00 274 THR A C 1
ATOM 2022 O O . THR A 1 274 ? 10.512 -13.562 -22.740 1.00 97.00 274 THR A O 1
ATOM 2025 N N . GLY A 1 275 ? 9.517 -11.829 -21.711 1.00 95.19 275 GLY A N 1
ATOM 2026 C CA . GLY A 1 275 ? 10.482 -10.828 -22.175 1.00 95.19 275 GLY A CA 1
ATOM 2027 C C . GLY A 1 275 ? 11.606 -10.508 -21.189 1.00 95.19 275 GLY A C 1
ATOM 2028 O O . GLY A 1 275 ? 12.690 -10.132 -21.622 1.00 95.19 275 GLY A O 1
ATOM 2029 N N . LEU A 1 276 ? 11.373 -10.645 -19.880 1.00 97.06 276 LEU A N 1
ATOM 2030 C CA . LEU A 1 276 ? 12.315 -10.194 -18.845 1.00 97.06 276 LEU A CA 1
ATOM 2031 C C . LEU A 1 276 ? 13.083 -11.331 -18.149 1.00 97.06 276 LEU A C 1
ATOM 2033 O O . LEU A 1 276 ? 14.017 -11.055 -17.405 1.00 97.06 276 LEU A O 1
ATOM 2037 N N . GLY A 1 277 ? 12.733 -12.596 -18.402 1.00 97.69 277 GLY A N 1
ATOM 2038 C CA . GLY A 1 277 ? 13.447 -13.750 -17.858 1.00 97.69 277 GLY A CA 1
ATOM 2039 C C . GLY A 1 277 ? 13.029 -14.127 -16.427 1.00 97.69 277 GLY A C 1
ATOM 2040 O O . GLY A 1 277 ? 11.848 -14.001 -16.082 1.00 97.69 277 GLY A O 1
ATOM 2041 N N . PRO A 1 278 ? 13.951 -14.674 -15.608 1.00 98.31 278 PRO A N 1
ATOM 2042 C CA . PRO A 1 278 ? 13.658 -15.108 -14.243 1.00 98.31 278 PRO A CA 1
ATOM 2043 C C . PRO A 1 278 ? 13.119 -13.975 -13.366 1.00 98.31 278 PRO A C 1
ATOM 2045 O O . PRO A 1 278 ? 13.648 -12.867 -13.364 1.00 98.31 278 PRO A O 1
ATOM 2048 N N . ALA A 1 279 ? 12.088 -14.276 -12.584 1.00 98.44 279 ALA A N 1
ATOM 2049 C CA . ALA A 1 279 ? 11.457 -13.334 -11.673 1.00 98.44 279 ALA A CA 1
ATOM 2050 C C . ALA A 1 279 ? 10.931 -14.056 -10.424 1.00 98.44 279 ALA A C 1
ATOM 2052 O O . ALA A 1 279 ? 10.897 -15.290 -10.354 1.00 98.44 279 ALA A O 1
ATOM 2053 N N . SER A 1 280 ? 10.491 -13.289 -9.434 1.00 98.44 280 SER A N 1
ATOM 2054 C CA . SER A 1 280 ? 9.796 -13.816 -8.264 1.00 98.44 280 SER A CA 1
ATOM 2055 C C . SER A 1 280 ? 8.542 -13.013 -7.950 1.00 98.44 280 SER A C 1
ATOM 2057 O O . SER A 1 280 ? 8.458 -11.823 -8.236 1.00 98.44 280 SER A O 1
ATOM 2059 N N . THR A 1 281 ? 7.541 -13.677 -7.384 1.00 98.25 281 THR A N 1
ATOM 2060 C CA . THR A 1 281 ? 6.321 -13.038 -6.884 1.00 98.25 281 THR A CA 1
ATOM 2061 C C . THR A 1 281 ? 6.419 -12.869 -5.378 1.00 98.25 281 THR A C 1
ATOM 2063 O O . THR A 1 281 ? 6.898 -13.769 -4.693 1.00 98.25 281 THR A O 1
ATOM 2066 N N . ALA A 1 282 ? 5.953 -11.747 -4.855 1.00 97.12 282 ALA A N 1
ATOM 2067 C CA . ALA A 1 282 ? 6.024 -11.375 -3.449 1.00 97.12 282 ALA A CA 1
ATOM 2068 C C . ALA A 1 282 ? 4.685 -10.781 -3.003 1.00 97.12 282 ALA A C 1
ATOM 2070 O O . ALA A 1 282 ? 4.019 -10.101 -3.784 1.00 97.12 282 ALA A O 1
ATOM 2071 N N . ALA A 1 283 ? 4.304 -11.018 -1.749 1.00 95.69 283 ALA A N 1
ATOM 2072 C CA . ALA A 1 283 ? 3.105 -10.434 -1.162 1.00 95.69 283 ALA A CA 1
ATOM 2073 C C . ALA A 1 283 ? 3.462 -9.257 -0.253 1.00 95.69 283 ALA A C 1
ATOM 2075 O O . ALA A 1 283 ? 4.435 -9.308 0.509 1.00 95.69 283 ALA A O 1
ATOM 2076 N N . ARG A 1 284 ? 2.667 -8.193 -0.327 1.00 94.50 284 ARG A N 1
ATOM 2077 C CA . ARG A 1 284 ? 2.821 -6.992 0.488 1.00 94.50 284 ARG A CA 1
ATOM 2078 C C . ARG A 1 284 ? 1.484 -6.554 1.061 1.00 94.50 284 ARG A C 1
ATOM 2080 O O . ARG A 1 284 ? 0.430 -6.924 0.552 1.00 94.50 284 ARG A O 1
ATOM 2087 N N . SER A 1 285 ? 1.545 -5.714 2.087 1.00 93.69 285 SER A N 1
ATOM 2088 C CA . SER A 1 285 ? 0.368 -5.107 2.704 1.00 93.69 285 SER A CA 1
ATOM 2089 C C . SER A 1 285 ? -0.449 -4.261 1.723 1.00 93.69 285 SER A C 1
ATOM 2091 O O . SER A 1 285 ? -1.642 -4.090 1.927 1.00 93.69 285 SER A O 1
ATOM 2093 N N . ASP A 1 286 ? 0.172 -3.759 0.652 1.00 92.56 286 ASP A N 1
ATOM 2094 C CA . ASP A 1 286 ? -0.430 -2.923 -0.391 1.00 92.56 286 ASP A CA 1
ATOM 2095 C C . ASP A 1 286 ? -0.722 -3.674 -1.709 1.00 92.56 286 ASP A C 1
ATOM 2097 O O . ASP A 1 286 ? -1.070 -3.053 -2.714 1.00 92.56 286 ASP A O 1
ATOM 2101 N N . GLY A 1 287 ? -0.601 -5.007 -1.717 1.00 94.44 287 GLY A N 1
ATOM 2102 C CA . GLY A 1 287 ? -0.909 -5.866 -2.864 1.00 94.44 287 GLY A CA 1
ATOM 2103 C C . GLY A 1 287 ? 0.237 -6.795 -3.265 1.00 94.44 287 GLY A C 1
ATOM 2104 O O . GLY A 1 287 ? 1.219 -6.971 -2.541 1.00 94.44 287 GLY A O 1
ATOM 2105 N N . PHE A 1 288 ? 0.119 -7.418 -4.436 1.00 96.06 288 PHE A N 1
ATOM 2106 C CA . PHE A 1 288 ? 1.169 -8.295 -4.954 1.00 96.06 288 PHE A CA 1
ATOM 2107 C C . PHE A 1 288 ? 2.232 -7.533 -5.733 1.00 96.06 288 PHE A C 1
ATOM 2109 O O . PHE A 1 288 ? 1.992 -6.470 -6.309 1.00 96.06 288 PHE A O 1
ATOM 2116 N N . GLU A 1 289 ? 3.418 -8.128 -5.774 1.00 96.81 289 GLU A N 1
ATOM 2117 C CA . GLU A 1 289 ? 4.572 -7.629 -6.499 1.00 96.81 289 GLU A CA 1
ATOM 2118 C C . GLU A 1 289 ? 5.227 -8.747 -7.321 1.00 96.81 289 GLU A C 1
ATOM 2120 O O . GLU A 1 289 ? 5.387 -9.868 -6.845 1.00 96.81 289 GLU A O 1
ATOM 2125 N N . ILE A 1 290 ? 5.670 -8.424 -8.534 1.00 98.44 290 ILE A N 1
ATOM 2126 C CA . ILE A 1 290 ? 6.645 -9.199 -9.303 1.00 98.44 290 ILE A CA 1
ATOM 2127 C C . ILE A 1 290 ? 7.978 -8.463 -9.248 1.00 98.44 290 ILE A C 1
ATOM 2129 O O . ILE A 1 290 ? 8.031 -7.265 -9.523 1.00 98.44 290 ILE A O 1
ATOM 2133 N N . ARG A 1 291 ? 9.041 -9.193 -8.926 1.00 98.38 291 ARG A N 1
ATOM 2134 C CA . ARG A 1 291 ? 10.418 -8.722 -8.790 1.00 98.38 291 ARG A CA 1
ATOM 2135 C C . ARG A 1 291 ? 11.276 -9.345 -9.878 1.00 98.38 291 ARG A C 1
ATOM 2137 O O . ARG A 1 291 ? 11.324 -10.568 -10.002 1.00 98.38 291 ARG A O 1
ATOM 2144 N N . VAL A 1 292 ? 11.966 -8.511 -10.641 1.00 98.44 292 VAL A N 1
ATOM 2145 C CA . VAL A 1 292 ? 12.940 -8.928 -11.649 1.00 98.44 292 VAL A CA 1
ATOM 2146 C C . VAL A 1 292 ? 14.269 -8.273 -11.310 1.00 98.44 292 VAL A C 1
ATOM 2148 O O . VAL A 1 292 ? 14.376 -7.048 -11.333 1.00 98.44 292 VAL A O 1
ATOM 2151 N N . ASP A 1 293 ? 15.273 -9.086 -11.007 1.00 97.56 293 ASP A N 1
ATOM 2152 C CA . ASP A 1 293 ? 16.661 -8.641 -10.910 1.00 97.56 293 ASP A CA 1
ATOM 2153 C C . ASP A 1 293 ? 17.324 -8.819 -12.281 1.00 97.56 293 ASP A C 1
ATOM 2155 O O . ASP A 1 293 ? 17.421 -9.936 -12.791 1.00 97.56 293 ASP A O 1
ATOM 2159 N N . LEU A 1 294 ? 17.738 -7.711 -12.899 1.00 96.75 294 LEU A N 1
ATOM 2160 C CA . LEU A 1 294 ? 18.436 -7.705 -14.188 1.00 96.75 294 LEU A CA 1
ATOM 2161 C C . LEU A 1 294 ? 19.966 -7.675 -14.021 1.00 96.75 294 LEU A C 1
ATOM 2163 O O . LEU A 1 294 ? 20.694 -7.656 -15.015 1.00 96.75 294 LEU A O 1
ATOM 2167 N N . GLY A 1 295 ? 20.460 -7.679 -12.781 1.00 95.88 295 GLY A N 1
ATOM 2168 C CA . GLY A 1 295 ? 21.871 -7.590 -12.436 1.00 95.88 295 GLY A CA 1
ATOM 2169 C C . GLY A 1 295 ? 22.402 -6.156 -12.401 1.00 95.88 295 GLY A C 1
ATOM 2170 O O . GLY A 1 295 ? 21.818 -5.212 -12.932 1.00 95.88 295 GLY A O 1
ATOM 2171 N N . GLY A 1 296 ? 23.546 -5.969 -11.734 1.00 93.56 296 GLY A N 1
ATOM 2172 C CA . GLY A 1 296 ? 24.222 -4.666 -11.656 1.00 93.56 296 GLY A CA 1
ATOM 2173 C C . GLY A 1 296 ? 23.435 -3.576 -10.916 1.00 93.56 296 GLY A C 1
ATOM 2174 O O . GLY A 1 296 ? 23.742 -2.399 -11.078 1.00 93.56 296 GLY A O 1
ATOM 2175 N N . GLY A 1 297 ? 22.432 -3.955 -10.117 1.00 94.94 297 GLY A N 1
ATOM 2176 C CA . GLY A 1 297 ? 21.515 -3.029 -9.448 1.00 94.94 297 GLY A CA 1
ATOM 2177 C C . GLY A 1 297 ? 20.372 -2.536 -10.327 1.00 94.94 297 GLY A C 1
ATOM 2178 O O . GLY A 1 297 ? 19.647 -1.649 -9.891 1.00 94.94 297 GLY A O 1
ATOM 2179 N N . HIS A 1 298 ? 20.206 -3.076 -11.540 1.00 97.44 298 HIS A N 1
ATOM 2180 C CA . HIS A 1 298 ? 19.047 -2.825 -12.392 1.00 97.44 298 HIS A CA 1
ATOM 2181 C C . HIS A 1 298 ? 17.922 -3.797 -12.069 1.00 97.44 298 HIS A C 1
ATOM 2183 O O . HIS A 1 298 ? 18.138 -5.000 -11.930 1.00 97.44 298 HIS A O 1
ATOM 2189 N N . TRP A 1 299 ? 16.702 -3.283 -12.007 1.00 98.12 299 TRP A N 1
ATOM 2190 C CA . TRP A 1 299 ? 15.558 -4.087 -11.613 1.00 98.12 299 TRP A CA 1
ATOM 2191 C C . TRP A 1 299 ? 14.265 -3.613 -12.260 1.00 98.12 299 TRP A C 1
ATOM 2193 O O . TRP A 1 299 ? 14.093 -2.436 -12.582 1.00 98.12 299 TRP A O 1
ATOM 2203 N N . VAL A 1 300 ? 13.330 -4.547 -12.419 1.00 98.44 300 VAL A N 1
ATOM 2204 C CA . VAL A 1 300 ? 11.943 -4.254 -12.788 1.00 98.44 300 VAL A CA 1
ATOM 2205 C C . VAL A 1 300 ? 11.032 -4.754 -11.688 1.00 98.44 300 VAL A C 1
ATOM 2207 O O . VAL A 1 300 ? 11.233 -5.826 -11.118 1.00 98.44 300 VAL A O 1
ATOM 2210 N N . ARG A 1 301 ? 10.009 -3.964 -11.403 1.00 97.94 301 ARG A N 1
ATOM 2211 C CA . ARG A 1 301 ? 9.000 -4.256 -10.409 1.00 97.94 301 ARG A CA 1
ATOM 2212 C C . ARG A 1 301 ? 7.623 -4.009 -10.990 1.00 97.94 301 ARG A C 1
ATOM 2214 O O . ARG A 1 301 ? 7.378 -2.958 -11.571 1.00 97.94 301 ARG A O 1
ATOM 2221 N N . VAL A 1 302 ? 6.719 -4.962 -10.824 1.00 98.19 302 VAL A N 1
ATOM 2222 C CA . VAL A 1 302 ? 5.306 -4.791 -11.186 1.00 98.19 302 VAL A CA 1
ATOM 2223 C C . VAL A 1 302 ? 4.494 -4.944 -9.919 1.00 98.19 302 VAL A C 1
ATOM 2225 O O . VAL A 1 302 ? 4.629 -5.965 -9.258 1.00 98.19 302 VAL A O 1
ATOM 2228 N N . ARG A 1 303 ? 3.683 -3.957 -9.553 1.00 96.62 303 ARG A N 1
ATOM 2229 C CA . ARG A 1 303 ? 2.846 -3.998 -8.344 1.00 96.62 303 ARG A CA 1
ATOM 2230 C C . ARG A 1 303 ? 1.401 -3.724 -8.679 1.00 96.62 303 ARG A C 1
ATOM 2232 O O . ARG A 1 303 ? 1.133 -3.028 -9.654 1.00 96.62 303 ARG A O 1
ATOM 2239 N N . GLY A 1 304 ? 0.475 -4.200 -7.857 1.00 95.44 304 GLY A N 1
ATOM 2240 C CA . GLY A 1 304 ? -0.904 -3.758 -7.984 1.00 95.44 304 GLY A CA 1
ATOM 2241 C C . GLY A 1 304 ? -1.873 -4.313 -6.957 1.00 95.44 304 GLY A C 1
ATOM 2242 O O . GLY A 1 304 ? -1.608 -5.312 -6.293 1.00 95.44 304 GLY A O 1
ATOM 2243 N N . THR A 1 305 ? -3.036 -3.669 -6.899 1.00 94.88 305 THR A N 1
ATOM 2244 C CA . THR A 1 305 ? -4.218 -4.094 -6.134 1.00 94.88 305 THR A CA 1
ATOM 2245 C C . THR A 1 305 ? -5.101 -4.994 -6.998 1.00 94.88 305 THR A C 1
ATOM 2247 O O . THR A 1 305 ? -6.265 -4.709 -7.283 1.00 94.88 305 THR A O 1
ATOM 2250 N N . VAL A 1 306 ? -4.486 -6.058 -7.515 1.00 94.88 306 VAL A N 1
ATOM 2251 C CA . VAL A 1 306 ? -5.105 -7.077 -8.368 1.00 94.88 306 VAL A CA 1
ATOM 2252 C C . VAL A 1 306 ? -4.598 -8.454 -7.957 1.00 94.88 306 VAL A C 1
ATOM 2254 O O . VAL A 1 306 ? -3.503 -8.564 -7.402 1.00 94.88 306 VAL A O 1
ATOM 2257 N N . GLY A 1 307 ? -5.357 -9.493 -8.302 1.00 94.50 307 GLY A N 1
ATOM 2258 C CA . GLY A 1 307 ? -4.946 -10.874 -8.072 1.00 94.50 307 GLY A CA 1
ATOM 2259 C C . GLY A 1 307 ? -3.617 -11.207 -8.744 1.00 94.50 307 GLY A C 1
ATOM 2260 O O . GLY A 1 307 ? -3.287 -10.692 -9.822 1.00 94.50 307 GLY A O 1
ATOM 2261 N N . LEU A 1 308 ? -2.856 -12.096 -8.108 1.00 95.56 308 LEU A N 1
ATOM 2262 C CA . LEU A 1 308 ? -1.505 -12.447 -8.535 1.00 95.56 308 LEU A CA 1
ATOM 2263 C C . LEU A 1 308 ? -1.447 -12.941 -9.987 1.00 95.56 308 LEU A C 1
ATOM 2265 O O . LEU A 1 308 ? -0.585 -12.505 -10.749 1.00 95.56 308 LEU A O 1
ATOM 2269 N N . ASP A 1 309 ? -2.386 -13.794 -10.396 1.00 95.81 309 ASP A N 1
ATOM 2270 C CA . ASP A 1 309 ? -2.435 -14.345 -11.756 1.00 95.81 309 ASP A CA 1
ATOM 2271 C C . ASP A 1 309 ? -2.594 -13.254 -12.817 1.00 95.81 309 ASP A C 1
ATOM 2273 O O . ASP A 1 309 ? -1.961 -13.297 -13.877 1.00 95.81 309 ASP A O 1
ATOM 2277 N N . GLN A 1 310 ? -3.405 -12.232 -12.526 1.00 96.75 310 GLN A N 1
ATOM 2278 C CA . GLN A 1 310 ? -3.570 -11.078 -13.404 1.00 96.75 310 GLN A CA 1
ATOM 2279 C C . GLN A 1 310 ? -2.261 -10.285 -13.504 1.00 96.75 310 GLN A C 1
ATOM 2281 O O . GLN A 1 310 ? -1.876 -9.866 -14.601 1.00 96.75 310 GLN A O 1
ATOM 2286 N N . LEU A 1 311 ? -1.560 -10.105 -12.380 1.00 97.06 311 LEU A N 1
ATOM 2287 C CA . LEU A 1 311 ? -0.275 -9.412 -12.338 1.00 97.06 311 LEU A CA 1
ATOM 2288 C C . LEU A 1 311 ? 0.791 -10.168 -13.146 1.00 97.06 311 LEU A C 1
ATOM 2290 O O . LEU A 1 311 ? 1.486 -9.557 -13.958 1.00 97.06 311 LEU A O 1
ATOM 2294 N N . VAL A 1 312 ? 0.884 -11.494 -12.985 1.00 97.94 312 VAL A N 1
ATOM 2295 C CA . VAL A 1 312 ? 1.826 -12.360 -13.721 1.00 97.94 312 VAL A CA 1
ATOM 2296 C C . VAL A 1 312 ? 1.509 -12.356 -15.212 1.00 97.94 312 VAL A C 1
ATOM 2298 O O . VAL A 1 312 ? 2.402 -12.114 -16.027 1.00 97.94 312 VAL A O 1
ATOM 2301 N N . THR A 1 313 ? 0.234 -12.516 -15.576 1.00 98.19 313 THR A N 1
ATOM 2302 C CA . THR A 1 313 ? -0.238 -12.428 -16.968 1.00 98.19 313 THR A CA 1
ATOM 2303 C C . THR A 1 313 ? 0.176 -11.108 -17.612 1.00 98.19 313 THR A C 1
ATOM 2305 O O . THR A 1 313 ? 0.634 -11.081 -18.755 1.00 98.19 313 THR A O 1
ATOM 2308 N N . TYR A 1 314 ? 0.056 -10.000 -16.880 1.00 98.56 314 TYR A N 1
ATOM 2309 C CA . TYR A 1 314 ? 0.514 -8.704 -17.361 1.00 98.56 314 TYR A CA 1
ATOM 2310 C C . TYR A 1 314 ? 2.046 -8.621 -17.463 1.00 98.56 314 TYR A C 1
ATOM 2312 O O . TYR A 1 314 ? 2.555 -8.141 -18.477 1.00 98.56 314 TYR A O 1
ATOM 2320 N N . GLY A 1 315 ? 2.784 -9.151 -16.483 1.00 98.19 315 GLY A N 1
ATOM 2321 C CA . GLY A 1 315 ? 4.249 -9.201 -16.485 1.00 98.19 315 GLY A CA 1
ATOM 2322 C C . GLY A 1 315 ? 4.844 -9.878 -17.727 1.00 98.19 315 GLY A C 1
ATOM 2323 O O . GLY A 1 315 ? 5.869 -9.428 -18.238 1.00 98.19 315 GLY A O 1
ATOM 2324 N N . HIS A 1 316 ? 4.170 -10.888 -18.291 1.00 98.38 316 HIS A N 1
ATOM 2325 C CA . HIS A 1 316 ? 4.581 -11.534 -19.548 1.00 98.38 316 HIS A CA 1
ATOM 2326 C C . HIS A 1 316 ? 4.594 -10.601 -20.771 1.00 98.38 316 HIS A C 1
ATOM 2328 O O . HIS A 1 316 ? 5.214 -10.936 -21.780 1.00 98.38 316 HIS A O 1
ATOM 2334 N N . ARG A 1 317 ? 3.933 -9.439 -20.703 1.00 97.81 317 ARG A N 1
ATOM 2335 C CA . ARG A 1 317 ? 3.880 -8.448 -21.790 1.00 97.81 317 ARG A CA 1
ATOM 2336 C C . ARG A 1 317 ? 5.027 -7.438 -21.747 1.00 97.81 317 ARG A C 1
ATOM 2338 O O . ARG A 1 317 ? 5.137 -6.628 -22.664 1.00 97.81 317 ARG A O 1
ATOM 2345 N N . LEU A 1 318 ? 5.843 -7.451 -20.693 1.00 98.00 318 LEU A N 1
ATOM 2346 C CA . LEU A 1 318 ? 6.978 -6.544 -20.557 1.00 98.00 318 LEU A CA 1
ATOM 2347 C C . LEU A 1 318 ? 8.172 -7.054 -21.361 1.00 98.00 318 LEU A C 1
ATOM 2349 O O . LEU A 1 318 ? 8.486 -8.245 -21.341 1.00 98.00 318 LEU A O 1
ATOM 2353 N N . THR A 1 319 ? 8.857 -6.139 -22.043 1.00 96.88 319 THR A N 1
ATOM 2354 C CA . THR A 1 319 ? 10.012 -6.450 -22.889 1.00 96.88 319 THR A CA 1
ATOM 2355 C C . THR A 1 319 ? 11.160 -5.473 -22.636 1.00 96.88 319 THR A C 1
ATOM 2357 O O . THR A 1 319 ? 10.910 -4.313 -22.293 1.00 96.88 319 THR A O 1
ATOM 2360 N N . PRO A 1 320 ? 12.418 -5.886 -22.862 1.00 96.38 320 PRO A N 1
ATOM 2361 C CA . PRO A 1 320 ? 13.551 -4.969 -22.884 1.00 96.38 320 PRO A CA 1
ATOM 2362 C C . PRO A 1 320 ? 13.334 -3.851 -23.910 1.00 96.38 320 PRO A C 1
ATOM 2364 O O . PRO A 1 320 ? 12.624 -4.033 -24.905 1.00 96.38 320 PRO A O 1
ATOM 2367 N N . ALA A 1 321 ? 13.947 -2.691 -23.683 1.00 93.62 321 ALA A N 1
ATOM 2368 C CA . ALA A 1 321 ? 13.983 -1.640 -24.689 1.00 93.62 321 ALA A CA 1
ATOM 2369 C C . ALA A 1 321 ? 14.768 -2.140 -25.910 1.00 93.62 321 ALA A C 1
ATOM 2371 O O . ALA A 1 321 ? 15.787 -2.820 -25.771 1.00 93.62 321 ALA A O 1
ATOM 2372 N N . SER A 1 322 ? 14.318 -1.797 -27.119 1.00 83.62 322 SER A N 1
ATOM 2373 C CA . SER A 1 322 ? 15.108 -2.049 -28.322 1.00 83.62 322 SER A CA 1
ATOM 2374 C C . SER A 1 322 ? 16.415 -1.266 -28.206 1.00 83.62 322 SER A C 1
ATOM 2376 O O . SER A 1 322 ? 16.402 -0.037 -28.264 1.00 83.62 322 SER A O 1
ATOM 2378 N N . MET A 1 323 ? 17.543 -1.957 -28.021 1.00 63.50 323 MET A N 1
ATOM 2379 C CA . MET A 1 323 ? 18.846 -1.314 -28.160 1.00 63.50 323 MET A CA 1
ATOM 2380 C C . MET A 1 323 ? 18.930 -0.803 -29.598 1.00 63.50 323 MET A C 1
ATOM 2382 O O . MET A 1 323 ? 18.932 -1.596 -30.540 1.00 63.50 323 MET A O 1
ATOM 2386 N N . GLY A 1 324 ? 18.935 0.521 -29.776 1.00 49.81 324 GLY A N 1
ATOM 2387 C CA . GLY A 1 324 ? 19.277 1.105 -31.069 1.00 49.81 324 GLY A CA 1
ATOM 2388 C C . GLY A 1 324 ? 20.634 0.546 -31.516 1.00 49.81 324 GLY A C 1
ATOM 2389 O O . GLY A 1 324 ? 21.464 0.251 -30.651 1.00 49.81 324 GLY A O 1
ATOM 2390 N N . PRO A 1 325 ? 20.869 0.349 -32.826 1.00 43.59 325 PRO A N 1
ATOM 2391 C CA . PRO A 1 325 ? 22.136 -0.188 -33.301 1.00 43.59 325 PRO A CA 1
ATOM 2392 C C . PRO A 1 325 ? 23.276 0.655 -32.728 1.00 43.59 325 PRO A C 1
ATOM 2394 O O . PRO A 1 325 ? 23.316 1.871 -32.920 1.00 43.59 325 PRO A O 1
ATOM 2397 N N . THR A 1 326 ? 24.176 0.014 -31.985 1.00 46.34 326 THR A N 1
ATOM 2398 C CA . THR A 1 326 ? 25.433 0.622 -31.559 1.00 46.34 326 THR A CA 1
ATOM 2399 C C . THR A 1 326 ? 26.187 0.992 -32.828 1.00 46.34 326 THR A C 1
ATOM 2401 O O . THR A 1 326 ? 26.663 0.104 -33.534 1.00 46.34 326 THR A O 1
ATOM 2404 N N . GLY A 1 327 ? 26.220 2.283 -33.164 1.00 41.22 327 GLY A N 1
ATOM 2405 C CA . GLY A 1 327 ? 27.064 2.785 -34.241 1.00 41.22 327 GLY A CA 1
ATOM 2406 C C . GLY A 1 327 ? 28.512 2.453 -33.906 1.00 41.22 327 GLY A C 1
ATOM 2407 O O . GLY A 1 327 ? 29.053 3.009 -32.950 1.00 41.22 327 GLY A O 1
ATOM 2408 N N . GLY A 1 328 ? 29.068 1.480 -34.628 1.00 40.38 328 GLY A N 1
ATOM 2409 C CA . GLY A 1 328 ? 30.503 1.217 -34.681 1.00 40.38 328 GLY A CA 1
ATOM 2410 C C . GLY A 1 328 ? 31.223 2.216 -35.571 1.00 40.38 328 GLY A C 1
ATOM 2411 O O . GLY A 1 328 ? 30.540 2.904 -36.365 1.00 40.38 328 GLY A O 1
#

Nearest PDB structures (foldseek):
  5z1p-assembly1_A  TM=5.488E-01  e=3.479E+00  Dioscoreophyllum cumminsii
  3q2p-assembly3_C  TM=5.473E-01  e=4.471E+00  Dioscoreophyllum cumminsii
  5lc7-assembly2_B  TM=5.610E-01  e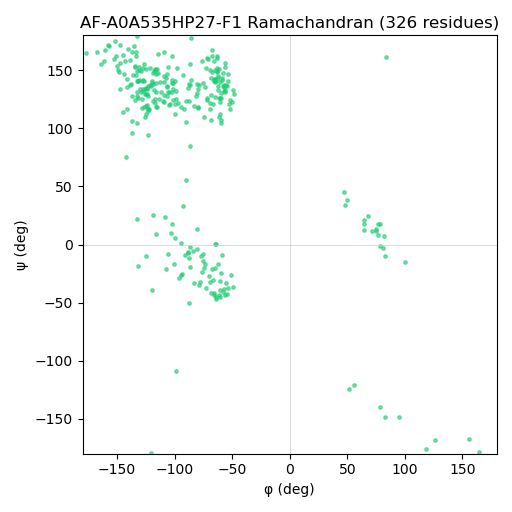=9.028E+00  Dioscoreophyllum cumminsii
  5f7u-assembly1_A  TM=1.770E-01  e=6.980E-01  Listeria monocytogenes EGD-e

pLDDT: mean 92.39, std 8.98, range [40.38, 98.56]

Sequence (328 aa):
MSFVIVYQVSRNGVHQWEAVSVQRPFSASDLVYTTLAEPRKGDRAMSGSISTTTDLYAVDSQAVRLVTGRQPGPPSGDEYVGAEVTELTRRGLVVDLGASATVAGRACETYRFSAPPSGPIAPATRDGDHDDLCLDADGLVLSEVWTYHGKVVLQRTAVNATSSMTTVAQGAAPAAPPTEGAFPPGSYAATITPDAQVRSFIATPPPPAGFQPAGPAVDFRLPDRNARAHAGAVSVVWTFTDGPRVITVEAGSESRGGLPWRDGDTVTEKVTLTGLGPASTAARSDGFEIRVDLGGGHWVRVRGTVGLDQLVTYGHRLTPASMGPTGG

Solvent-accessible surface area (backbone atoms only — not comparable to full-atom values): 17002 Å² total; per-residue (Å²): 49,13,36,40,36,35,26,50,31,34,47,72,84,43,75,34,33,38,41,40,38,40,41,46,39,22,32,17,29,38,36,31,30,78,58,96,59,86,72,35,60,81,57,75,46,50,31,36,38,37,24,42,47,47,37,34,30,40,38,39,73,85,50,43,30,38,51,27,38,38,78,68,46,67,21,62,88,52,57,41,51,44,79,43,46,69,60,34,39,73,66,43,31,30,43,80,67,87,44,72,51,73,45,48,90,38,62,25,42,30,34,33,24,35,47,79,72,66,50,53,37,43,59,37,52,96,68,74,40,26,16,41,34,25,28,26,95,89,13,48,77,37,30,39,42,31,29,53,88,82,34,75,43,35,37,37,38,31,69,39,66,49,76,29,73,65,74,55,76,59,78,62,45,57,65,78,78,74,68,78,86,37,43,78,49,61,100,68,37,29,46,65,41,82,34,83,80,69,85,62,75,45,42,85,74,75,70,54,93,85,33,41,69,72,60,63,28,30,44,38,36,33,44,20,93,91,44,73,95,40,65,35,32,40,33,40,38,41,44,30,30,46,79,43,31,37,40,35,41,34,47,34,40,27,58,95,48,40,68,103,66,60,92,78,48,34,64,66,48,82,47,70,30,78,47,73,38,64,31,33,37,38,48,30,19,56,21,35,33,39,44,28,76,73,55,85,13,32,37,40,39,39,36,23,61,53,60,61,67,60,53,53,62,49,50,42,73,37,39,59,35,82,76,70,81,79,83,125

Secondary structure (DSSP, 8-state):
-EEEEEEEEEETTEEEEEEEEEETTTEEEEEEE--SS---TTPPPSEEEEE-SSEEEEEESS-EEEEEE--SSSPTT---GGGGHHHHHHTTSSEEEEEEEEETTEEEEEEEESSS--SBPPPPPSSSSEEEEEEETT--EEEEEEEETTEEEEEEEEEEEEEESS----TTSPPPPP-TTPBPPPTT--EEEE-TT---SBPPPPPPTT-EE-SS-EEEEEE-SS-TTSEEEEEEEEEEEETTEEEEEEEEEEGGG--SS-TTSS-EEEEEETTTEEEEEEEETTEEEEEEEEETTEEEEEEESS-HHHHHHHHTT--B--------

Foldseek 3Di:
DKKWFKKFKAFQNQTWIWIWTDDFPWWIKIFIGNDPDGDWAPDAGQWTWITGQFFIWIDHNPFIATAATDHGGHTPPPFLCQVCVVVCVVLQLKDFPQDWDAAQNFIWGKIKFQFDFAWFRAHGDPDAWIKIFTAGPVRDGQWIFTAHRNDGRMIIHTNHMDDDLHDDDCPTPYDDDDCVVHHYHDLFHKDKDFDQPDDAQWDDQDAQVQKDWPHGKIWIFGADPVHRVDTQKIKIWTWIDRRNKIKIKIKMFGPPFDDPDDVNSYRWDWDAAQAQGIWIWTAGRRAIKIWGRPTPRIIMMMGMSDDPVSRRVSSNRIHTDPDDPPDD